Protein AF-A0A556AES4-F1 (afdb_monomer)

Nearest PDB structures (foldseek):
  3k44-assembly4_D  TM=4.782E-01  e=2.777E-02  Drosophila melanogaster
  7byj-assembly1_A  TM=5.797E-01  e=7.235E-01  Homo sapiens
  2w9j-assembly1_A  TM=6.251E-01  e=1.039E+00  Schizosaccharomyces pombe
  1fb8-assembly1_A  TM=5.257E-01  e=1.493E+00  Homo sapiens
  1kq6-assembly1_A  TM=5.800E-01  e=3.273E+00  Homo sapiens

pLDDT: mean 73.84, std 21.0, range [32.06, 95.12]

Foldseek 3Di:
DFEFQKWWWAADPVVRWIWIWTQTPVRDTEIETEHPVQLLVVLLVLQVVLVVVVVVVVVVVVVVDDDDDDDDDDDDDDDDDDDDDPPPDDPPPPPDFRDPPPPPHYFYFPDWDWDADPVQWTWTWTDGDPPDIYIYIDHPVRSLLVSLSSVVNCVVSVHDPPPSHDPDPDNPPPPDDDPNIDMHD

Sequence (185 aa):
MRTINTLTVMYDENEDRLHLALRCSDGHEQGLWLTQRLANLLLKVLTGRVAEKAAESERAHRRQGAPAQSRAAAGPAAASEPAQSMGAGGATHEAVPVEVLRSSPHGLVHTVNVVRHDNGLIHLVFRWDAEGAAALPLDSAALARVLDIFRLRYRSAGWSTEGVWVEGKGIPSLDAGMPPNATLH

Organism: NCBI:txid1247510

Solvent-accessible surface area (backbone atoms only — not comparable to full-atom values): 11413 Å² total; per-residue (Å²): 121,46,48,42,52,31,50,23,68,46,69,38,84,90,77,67,29,34,38,36,21,34,33,28,76,88,70,51,72,42,32,31,40,38,47,60,71,58,48,48,56,50,41,37,54,53,39,50,51,53,52,52,52,51,54,51,52,52,51,51,50,62,74,72,58,81,82,80,82,86,88,79,90,78,84,92,79,81,90,78,87,80,82,88,81,88,78,87,80,75,82,72,81,75,74,76,57,68,75,62,56,91,84,51,69,71,34,55,52,79,46,73,47,81,46,78,46,96,88,65,38,36,33,44,34,43,28,41,54,100,83,46,38,39,31,36,76,25,47,73,68,52,45,51,51,52,54,50,53,52,52,54,41,33,58,75,68,71,46,84,57,79,89,36,52,74,91,63,95,77,75,82,76,82,86,65,96,71,68,99,61,59,60,48,118

Secondary structure (D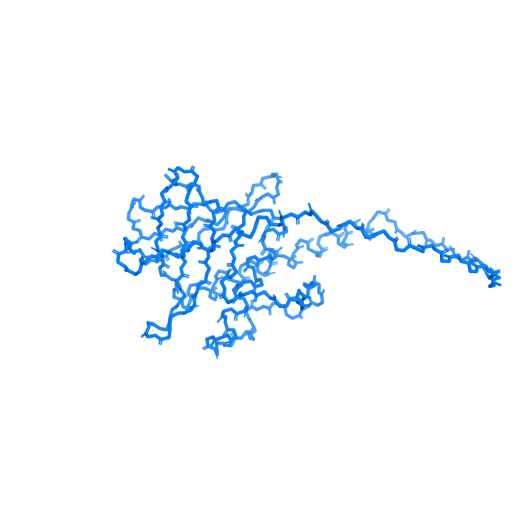SSP, 8-state):
-EEEEEEEEEEETTTTEEEEEEEETTS-EEEEEE-HHHHHHHHHHHHHHHHHHHHHHHHHHHHH------------------------------PPP----TTS-EEE--EEEEEEPTTS-EEEEEE-SSS-EEEEEE-HHHHHHHHHHHHHHHHHTT---TTTS---S------S---SS-EE-

Structure (mmCIF, N/CA/C/O backbone):
data_AF-A0A556AES4-F1
#
_entry.id   AF-A0A556AES4-F1
#
loop_
_atom_site.group_PDB
_atom_site.id
_atom_site.type_symbol
_atom_site.label_atom_id
_atom_site.label_alt_id
_atom_site.label_comp_id
_atom_site.label_asym_id
_atom_site.label_entity_id
_atom_site.label_seq_id
_atom_site.pdbx_PDB_ins_code
_atom_site.Cartn_x
_atom_site.Cartn_y
_atom_site.Cartn_z
_atom_site.occupancy
_atom_site.B_iso_or_equiv
_atom_site.auth_seq_id
_atom_site.auth_comp_id
_atom_site.auth_asym_id
_atom_site.auth_atom_id
_atom_site.pdbx_PDB_model_num
ATOM 1 N N . MET A 1 1 ? 12.462 -10.714 -8.178 1.00 82.94 1 MET A N 1
ATOM 2 C CA . MET A 1 1 ? 11.613 -9.851 -7.326 1.00 82.94 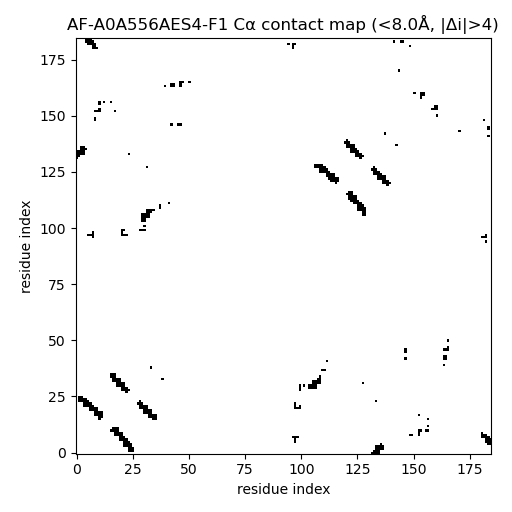1 MET A CA 1
ATOM 3 C C . MET A 1 1 ? 12.374 -8.567 -7.062 1.00 82.94 1 MET A C 1
ATOM 5 O O . MET A 1 1 ? 13.506 -8.657 -6.603 1.00 82.94 1 MET A O 1
ATOM 9 N N . ARG A 1 2 ? 11.802 -7.412 -7.411 1.00 90.75 2 ARG A N 1
ATOM 10 C CA . ARG A 1 2 ? 12.467 -6.103 -7.272 1.00 90.75 2 ARG A CA 1
ATOM 11 C C . ARG A 1 2 ? 12.110 -5.439 -5.942 1.00 90.75 2 ARG A C 1
ATOM 13 O O . ARG A 1 2 ? 11.026 -5.688 -5.418 1.00 90.75 2 ARG A O 1
ATOM 20 N N . THR A 1 3 ? 12.989 -4.594 -5.417 1.00 93.31 3 THR A N 1
ATOM 21 C CA . THR A 1 3 ? 12.715 -3.782 -4.220 1.00 93.31 3 THR A CA 1
ATOM 22 C C . THR A 1 3 ? 12.248 -2.398 -4.647 1.00 93.31 3 THR A C 1
ATOM 24 O O . THR A 1 3 ? 12.885 -1.776 -5.491 1.00 93.31 3 THR A O 1
ATOM 27 N N . ILE A 1 4 ? 11.141 -1.927 -4.084 1.00 92.75 4 ILE A N 1
ATOM 28 C CA . ILE A 1 4 ? 10.557 -0.610 -4.345 1.00 92.75 4 ILE A CA 1
ATOM 29 C C . ILE A 1 4 ? 11.229 0.397 -3.411 1.00 92.75 4 ILE A C 1
ATOM 31 O O . ILE A 1 4 ? 11.238 0.187 -2.201 1.00 92.75 4 ILE A O 1
ATOM 35 N N . ASN A 1 5 ? 11.765 1.479 -3.975 1.00 90.88 5 ASN A N 1
ATOM 36 C CA . ASN A 1 5 ? 12.324 2.602 -3.219 1.00 90.88 5 ASN A CA 1
ATOM 37 C C . ASN A 1 5 ? 11.380 3.808 -3.204 1.00 90.88 5 ASN A C 1
ATOM 39 O O . ASN A 1 5 ? 11.377 4.585 -2.263 1.00 90.88 5 ASN A O 1
ATOM 43 N N . THR A 1 6 ? 10.568 3.969 -4.249 1.00 89.25 6 THR A N 1
ATOM 44 C CA . THR A 1 6 ? 9.591 5.055 -4.319 1.00 89.25 6 THR A CA 1
ATOM 45 C C . THR A 1 6 ? 8.241 4.523 -4.751 1.00 89.25 6 THR A C 1
ATOM 47 O O . THR A 1 6 ? 8.143 3.770 -5.721 1.00 89.25 6 THR A O 1
ATOM 50 N N . LEU A 1 7 ? 7.209 4.918 -4.008 1.00 91.31 7 LEU A N 1
ATOM 51 C CA . LEU A 1 7 ? 5.810 4.633 -4.298 1.00 91.31 7 LEU A CA 1
ATOM 52 C C . LEU A 1 7 ? 5.052 5.958 -4.367 1.00 91.31 7 LEU A C 1
ATOM 54 O O . LEU A 1 7 ? 5.026 6.714 -3.391 1.00 91.31 7 LEU A O 1
ATOM 58 N N . THR A 1 8 ? 4.378 6.179 -5.487 1.00 91.69 8 THR A N 1
ATOM 59 C CA . THR A 1 8 ? 3.395 7.246 -5.662 1.00 91.69 8 THR A CA 1
ATOM 60 C C . THR A 1 8 ? 2.044 6.599 -5.940 1.00 91.69 8 THR A C 1
ATOM 62 O O . THR A 1 8 ? 1.916 5.753 -6.822 1.00 91.69 8 THR A O 1
ATOM 65 N N . VAL A 1 9 ? 1.028 6.967 -5.159 1.00 92.44 9 VAL A N 1
ATOM 66 C CA . VAL A 1 9 ? -0.345 6.465 -5.324 1.00 92.44 9 VAL A CA 1
ATOM 67 C C . VAL A 1 9 ? -1.191 7.581 -5.905 1.00 92.44 9 VAL A C 1
ATOM 69 O O . VAL A 1 9 ? -1.188 8.696 -5.376 1.00 92.44 9 VAL A O 1
ATOM 72 N N . MET A 1 10 ? -1.944 7.283 -6.953 1.00 91.56 10 MET A N 1
ATOM 73 C CA . MET A 1 10 ? -2.881 8.194 -7.604 1.00 91.56 10 MET A CA 1
ATOM 74 C C . MET A 1 10 ? -4.235 7.503 -7.747 1.00 91.56 10 MET A C 1
ATOM 76 O O . MET A 1 10 ? -4.310 6.278 -7.765 1.00 91.56 10 MET A O 1
ATOM 80 N N . TYR A 1 11 ? -5.307 8.280 -7.817 1.00 91.81 11 TYR A N 1
ATOM 81 C CA . TYR A 1 11 ? -6.624 7.774 -8.190 1.00 91.81 11 TYR A CA 1
ATOM 82 C C . TYR A 1 11 ? -6.891 8.157 -9.643 1.00 91.81 11 TYR A C 1
ATOM 84 O O . TYR A 1 11 ? -6.637 9.301 -10.021 1.00 91.81 11 TYR A O 1
ATOM 92 N N . ASP A 1 12 ? -7.371 7.207 -10.441 1.00 88.94 12 ASP A N 1
ATOM 93 C CA . ASP A 1 12 ? -7.815 7.448 -11.808 1.00 88.94 12 ASP A CA 1
ATOM 94 C C . ASP A 1 12 ? -9.337 7.341 -11.880 1.00 88.94 12 ASP A C 1
ATOM 96 O O . ASP A 1 12 ? -9.908 6.274 -11.654 1.00 88.94 12 ASP A O 1
ATOM 100 N N . GLU A 1 13 ? -9.979 8.459 -12.207 1.00 86.12 13 GLU A N 1
ATOM 101 C CA . GLU A 1 13 ? -11.435 8.577 -12.297 1.00 86.12 13 GLU A CA 1
ATOM 102 C C . GLU A 1 13 ? -12.046 7.843 -13.498 1.00 86.12 13 GLU A C 1
ATOM 104 O O . GLU A 1 13 ? -13.216 7.477 -13.450 1.00 86.12 13 GLU A O 1
ATOM 109 N N . ASN A 1 14 ? -11.274 7.602 -14.564 1.00 85.50 14 ASN A N 1
ATOM 110 C CA . ASN A 1 14 ? -11.783 6.939 -15.768 1.00 85.50 14 ASN A CA 1
ATOM 111 C C . ASN A 1 14 ? -11.830 5.422 -15.572 1.00 85.50 14 ASN A C 1
ATOM 113 O O . ASN A 1 14 ? -12.745 4.754 -16.046 1.00 85.50 14 ASN A O 1
ATOM 117 N N . GLU A 1 15 ? -10.830 4.888 -14.873 1.00 83.81 15 GLU A N 1
ATOM 118 C CA . GLU A 1 15 ? -10.716 3.460 -14.563 1.00 83.81 15 GLU A CA 1
ATOM 119 C C . GLU A 1 15 ? -11.405 3.077 -13.238 1.00 83.81 15 GLU A C 1
ATOM 121 O O . GLU A 1 15 ? -11.574 1.884 -12.974 1.00 83.81 15 GLU A O 1
ATOM 126 N N . ASP A 1 16 ? -11.766 4.067 -12.405 1.00 88.00 16 ASP A N 1
ATOM 127 C CA . ASP A 1 16 ? -12.234 3.923 -11.013 1.00 88.00 16 ASP A CA 1
ATOM 128 C C . ASP A 1 16 ? -11.293 3.024 -10.185 1.00 88.00 16 ASP A C 1
ATOM 130 O O . ASP A 1 16 ? -11.675 2.043 -9.534 1.00 88.00 16 ASP A O 1
ATOM 134 N N . ARG A 1 17 ? -9.986 3.306 -10.283 1.00 92.50 17 ARG A N 1
ATOM 135 C CA . ARG A 1 17 ? -8.910 2.486 -9.697 1.00 92.50 17 ARG A CA 1
ATOM 136 C C . ARG A 1 17 ? -7.782 3.341 -9.153 1.00 92.50 17 ARG A C 1
ATOM 138 O O . ARG A 1 17 ? -7.576 4.481 -9.556 1.00 92.50 17 ARG A O 1
ATOM 145 N N . LEU A 1 18 ? -7.002 2.749 -8.2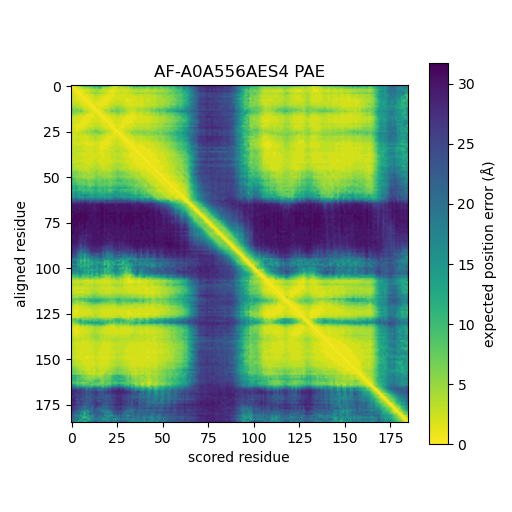52 1.00 93.12 18 LEU A N 1
ATOM 146 C CA . LEU A 1 18 ? -5.753 3.351 -7.807 1.00 93.12 18 LEU A CA 1
ATOM 147 C C . LEU A 1 18 ? -4.619 2.947 -8.747 1.00 93.12 18 LEU A C 1
ATOM 149 O O . LEU A 1 18 ? -4.436 1.765 -9.038 1.00 93.12 18 LEU A O 1
ATOM 153 N N . HIS A 1 19 ? -3.837 3.926 -9.179 1.00 93.56 19 HIS A N 1
ATOM 154 C CA . HIS A 1 19 ? -2.573 3.726 -9.872 1.00 93.56 19 HIS A CA 1
ATOM 155 C C . HIS A 1 19 ? -1.420 3.818 -8.875 1.00 93.56 19 HIS A C 1
ATOM 157 O O . HIS A 1 19 ? -1.367 4.736 -8.056 1.00 93.56 19 HIS A O 1
ATOM 163 N N . LEU A 1 20 ? -0.508 2.857 -8.934 1.00 93.12 20 LEU A N 1
ATOM 164 C CA . LEU A 1 20 ? 0.723 2.817 -8.161 1.00 93.12 20 LEU A CA 1
ATOM 165 C C . LEU A 1 20 ? 1.888 3.005 -9.131 1.00 93.12 20 LEU A C 1
ATOM 167 O O . LEU A 1 20 ? 2.226 2.093 -9.885 1.00 93.12 20 LEU A O 1
ATOM 171 N N . ALA A 1 21 ? 2.509 4.174 -9.103 1.00 92.62 21 ALA A N 1
ATOM 172 C CA . ALA A 1 21 ? 3.762 4.428 -9.789 1.00 92.62 21 ALA A CA 1
ATOM 173 C C . ALA A 1 21 ? 4.917 4.006 -8.873 1.00 92.62 21 ALA A C 1
ATOM 175 O O . ALA A 1 21 ? 5.088 4.536 -7.771 1.00 92.62 21 ALA A O 1
ATOM 176 N N . LEU A 1 22 ? 5.677 3.005 -9.312 1.00 91.62 22 LEU A N 1
ATOM 177 C CA . LEU A 1 22 ? 6.793 2.435 -8.570 1.00 91.62 22 LEU A CA 1
ATOM 178 C C . LEU A 1 22 ? 8.112 2.834 -9.217 1.00 91.62 22 LEU A C 1
ATOM 180 O O . LEU A 1 22 ? 8.262 2.678 -10.428 1.00 91.62 22 LEU A O 1
ATOM 184 N N . ARG A 1 23 ? 9.097 3.213 -8.401 1.00 91.62 23 ARG A N 1
ATOM 185 C CA . ARG A 1 23 ? 10.515 3.190 -8.781 1.00 91.62 23 ARG A CA 1
ATOM 186 C C . ARG A 1 23 ? 11.247 2.178 -7.914 1.00 91.62 23 ARG A C 1
ATOM 188 O O . ARG A 1 23 ? 11.226 2.260 -6.682 1.00 91.62 23 ARG A O 1
ATOM 195 N N . CYS A 1 24 ? 11.867 1.205 -8.561 1.00 90.19 24 CYS A N 1
ATOM 196 C CA . CYS A 1 24 ? 12.632 0.154 -7.913 1.00 90.19 24 CYS A CA 1
ATOM 197 C C . CYS A 1 24 ? 14.091 0.581 -7.687 1.00 90.19 24 CYS A C 1
ATOM 199 O O . CYS A 1 24 ? 14.591 1.504 -8.329 1.00 90.19 24 CYS A O 1
ATOM 201 N N . SER A 1 25 ? 14.787 -0.093 -6.769 1.00 90.19 25 SER A N 1
ATOM 202 C CA . SER A 1 25 ? 16.191 0.192 -6.423 1.00 90.19 25 SER A CA 1
ATOM 203 C C . SER A 1 25 ? 17.167 -0.012 -7.589 1.00 90.19 25 SER A C 1
ATOM 205 O O . SER A 1 25 ? 18.257 0.545 -7.582 1.00 90.19 25 SER A O 1
ATOM 207 N N . ASP A 1 26 ? 16.777 -0.803 -8.587 1.00 87.81 26 ASP A N 1
ATOM 208 C CA . ASP A 1 26 ? 17.506 -1.033 -9.839 1.00 87.81 26 ASP A CA 1
ATOM 209 C C . ASP A 1 26 ? 17.220 0.047 -10.905 1.00 87.81 26 ASP A C 1
ATOM 211 O O . ASP A 1 26 ? 17.671 -0.070 -12.042 1.00 87.81 26 ASP A O 1
ATOM 215 N N . GLY A 1 27 ? 16.471 1.099 -10.553 1.00 84.75 27 GLY A N 1
ATOM 216 C CA . GLY A 1 27 ? 16.086 2.190 -11.449 1.00 84.75 27 GLY A CA 1
ATOM 217 C C . GLY A 1 27 ? 14.882 1.872 -12.337 1.00 84.75 27 GLY A C 1
ATOM 218 O O . GLY A 1 27 ? 14.424 2.754 -13.061 1.00 84.75 27 GLY A O 1
ATOM 219 N N . HIS A 1 28 ? 14.334 0.652 -12.278 1.00 86.38 28 HIS A N 1
ATOM 220 C CA . HIS A 1 28 ? 13.157 0.299 -13.063 1.00 86.38 28 HIS A CA 1
ATOM 221 C C . HIS A 1 28 ? 11.902 0.996 -12.541 1.00 86.38 28 HIS A C 1
ATOM 223 O O . HIS A 1 28 ? 11.574 0.930 -11.354 1.00 86.38 28 HIS A O 1
ATOM 229 N N . GLU A 1 29 ? 11.154 1.588 -13.464 1.00 90.50 29 GLU A N 1
ATOM 230 C CA . GLU A 1 29 ? 9.849 2.175 -13.197 1.00 90.50 29 GLU A CA 1
ATOM 231 C C . GLU A 1 29 ? 8.728 1.244 -13.662 1.00 90.50 29 GLU A C 1
ATOM 233 O O . GLU A 1 29 ? 8.819 0.623 -14.722 1.00 90.50 29 GLU A O 1
ATOM 238 N N . GLN A 1 30 ? 7.676 1.118 -12.853 1.00 89.25 30 GLN A N 1
ATOM 239 C CA . GLN A 1 30 ? 6.551 0.221 -13.116 1.00 89.25 30 GLN A CA 1
ATOM 240 C C . GLN A 1 30 ? 5.251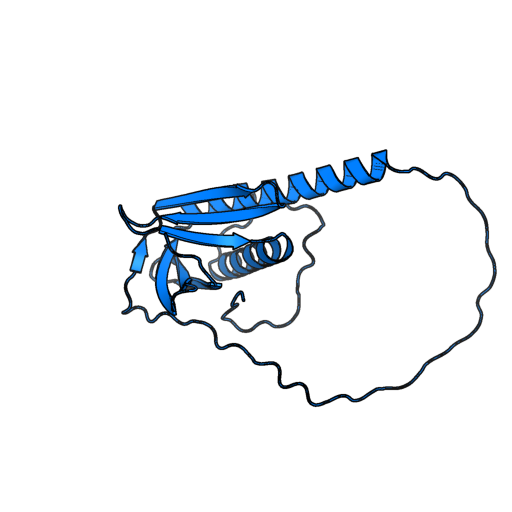 0.874 -12.648 1.00 89.25 30 GLN A C 1
ATOM 242 O O . GLN A 1 30 ? 5.126 1.235 -11.480 1.00 89.25 30 GLN A O 1
ATOM 247 N N . GLY A 1 31 ? 4.270 0.986 -13.543 1.00 91.88 31 GLY A N 1
ATOM 248 C CA . GLY A 1 31 ? 2.907 1.364 -13.174 1.00 91.88 31 GLY A CA 1
ATOM 249 C C . GLY A 1 31 ? 2.110 0.123 -12.785 1.00 91.88 31 GLY A C 1
ATOM 250 O O . GLY A 1 31 ? 2.188 -0.895 -13.474 1.00 91.88 31 GLY A O 1
ATOM 251 N N . LEU A 1 32 ? 1.339 0.171 -11.703 1.00 92.69 32 LEU A N 1
ATOM 252 C CA . LEU A 1 32 ? 0.436 -0.911 -11.317 1.00 92.69 32 LEU A CA 1
ATOM 253 C C . LEU A 1 32 ? -0.970 -0.391 -11.043 1.00 92.69 32 LEU A C 1
ATOM 255 O O . LEU A 1 32 ? -1.148 0.640 -10.407 1.00 92.69 32 LEU A O 1
ATOM 259 N N . TRP A 1 33 ? -1.975 -1.150 -11.456 1.00 93.62 33 TRP A N 1
ATOM 260 C CA . TRP A 1 33 ? -3.366 -0.894 -11.113 1.00 93.62 33 TRP A CA 1
ATOM 261 C C . TRP A 1 33 ? -3.771 -1.696 -9.888 1.00 93.62 33 TRP A C 1
ATOM 263 O O . TRP A 1 33 ? -3.567 -2.909 -9.820 1.00 93.62 33 TRP A O 1
ATOM 273 N N . LEU A 1 34 ? -4.404 -1.023 -8.938 1.00 94.31 34 LEU A N 1
ATOM 274 C CA . LEU A 1 34 ? -4.966 -1.614 -7.739 1.00 94.31 34 LEU A CA 1
ATOM 275 C C . LEU A 1 34 ? -6.470 -1.335 -7.701 1.00 94.31 34 LEU A C 1
ATOM 277 O O . LEU A 1 34 ? -6.918 -0.189 -7.693 1.00 94.31 34 LEU A O 1
ATOM 281 N N . THR A 1 35 ? -7.260 -2.407 -7.676 1.00 93.75 35 THR A N 1
ATOM 282 C CA . THR A 1 35 ? -8.719 -2.300 -7.565 1.00 93.75 35 THR A CA 1
ATOM 283 C C . THR A 1 35 ? -9.127 -1.844 -6.168 1.00 93.75 35 THR A C 1
ATOM 285 O O . THR A 1 35 ? -8.470 -2.191 -5.182 1.00 93.75 35 THR A O 1
ATOM 288 N N . GLN A 1 36 ? -10.264 -1.151 -6.062 1.00 92.56 36 GLN A N 1
ATOM 289 C CA . GLN A 1 36 ? -10.847 -0.765 -4.773 1.00 92.56 36 GLN A CA 1
ATOM 290 C C . GLN A 1 36 ? -11.016 -1.972 -3.837 1.00 92.56 36 GLN A C 1
ATOM 292 O O . GLN A 1 36 ? -10.690 -1.908 -2.653 1.00 92.56 36 GLN A O 1
ATOM 297 N N . ARG A 1 37 ? -11.477 -3.116 -4.364 1.00 92.31 37 ARG A N 1
ATOM 298 C CA . ARG A 1 37 ? -11.650 -4.345 -3.578 1.00 92.31 37 ARG A CA 1
ATOM 299 C C . ARG A 1 37 ? -10.334 -4.819 -2.960 1.00 92.31 37 ARG A C 1
ATOM 301 O O . ARG A 1 37 ? -10.314 -5.152 -1.776 1.00 92.31 37 ARG A O 1
ATOM 308 N N . LEU A 1 38 ? -9.253 -4.873 -3.740 1.00 92.94 38 LEU A N 1
ATOM 309 C CA . LEU A 1 38 ? -7.959 -5.327 -3.230 1.00 92.94 38 LEU A CA 1
ATOM 310 C C . LEU A 1 38 ? -7.342 -4.298 -2.275 1.00 92.94 38 LEU A C 1
ATOM 312 O O . LEU A 1 38 ? -6.797 -4.686 -1.243 1.00 92.94 38 LEU A O 1
ATOM 316 N N . ALA A 1 39 ? -7.503 -3.004 -2.561 1.00 93.06 39 ALA A N 1
ATOM 317 C CA . ALA A 1 39 ? -7.100 -1.930 -1.660 1.00 93.06 39 ALA A CA 1
ATOM 318 C C . ALA A 1 39 ? -7.833 -2.014 -0.306 1.00 93.06 39 ALA A C 1
ATOM 320 O O . ALA A 1 39 ? -7.186 -1.976 0.736 1.00 93.06 39 ALA A O 1
ATOM 321 N N . ASN A 1 40 ? -9.148 -2.260 -0.296 1.00 92.19 40 ASN A N 1
ATOM 322 C CA . ASN A 1 40 ? -9.929 -2.441 0.935 1.00 92.19 40 ASN A CA 1
ATOM 323 C C . ASN A 1 40 ? -9.422 -3.617 1.777 1.00 92.19 40 ASN A C 1
ATOM 325 O O . ASN A 1 40 ? -9.327 -3.512 2.999 1.00 92.19 40 ASN A O 1
ATOM 329 N N . LEU A 1 41 ? -9.104 -4.745 1.135 1.00 92.12 41 LEU A N 1
ATOM 330 C CA . LEU A 1 41 ? -8.556 -5.915 1.824 1.00 92.12 41 LEU A CA 1
ATOM 331 C C . LEU A 1 41 ? -7.168 -5.625 2.399 1.00 92.12 41 LEU A C 1
ATOM 333 O O . LEU A 1 41 ? -6.915 -5.939 3.562 1.00 92.12 41 LEU A O 1
ATOM 337 N N . LEU A 1 42 ? -6.294 -4.994 1.611 1.00 92.50 42 LEU A N 1
ATOM 338 C CA . LEU A 1 42 ? -4.960 -4.600 2.052 1.00 92.50 42 LEU A CA 1
ATOM 339 C C . LEU A 1 42 ? -5.039 -3.663 3.259 1.00 92.50 42 LEU A C 1
ATOM 341 O O . LEU A 1 42 ? -4.419 -3.925 4.286 1.00 92.50 42 LEU A O 1
ATOM 345 N N . LEU A 1 43 ? -5.837 -2.602 3.163 1.00 92.12 43 LEU A N 1
ATOM 346 C CA . LEU A 1 43 ? -5.939 -1.585 4.203 1.00 92.12 43 LEU A CA 1
ATOM 347 C C . LEU A 1 43 ? -6.496 -2.146 5.507 1.00 92.12 43 LEU A C 1
ATOM 349 O O . LEU A 1 43 ? -5.946 -1.827 6.552 1.00 92.12 43 LEU A O 1
ATOM 353 N N . LYS A 1 44 ? -7.483 -3.050 5.460 1.00 89.75 44 LYS A N 1
ATOM 354 C CA . LYS A 1 44 ? -7.971 -3.760 6.657 1.00 89.75 44 LYS A CA 1
ATOM 355 C C . LYS A 1 44 ? -6.867 -4.547 7.363 1.00 89.75 44 LYS A C 1
ATOM 357 O O . LYS A 1 44 ? -6.782 -4.532 8.589 1.00 89.75 44 LYS A O 1
ATOM 362 N N . VAL A 1 45 ? -6.010 -5.228 6.599 1.00 89.81 45 VAL A N 1
ATOM 363 C CA . VAL A 1 45 ? -4.872 -5.966 7.168 1.00 89.81 45 VAL A CA 1
ATOM 364 C C . VAL A 1 45 ? -3.864 -4.996 7.784 1.00 89.81 45 VAL A C 1
ATOM 366 O O . VAL A 1 45 ? -3.404 -5.222 8.901 1.00 89.81 45 VAL A O 1
ATOM 369 N N . LEU A 1 46 ? -3.525 -3.908 7.090 1.00 90.06 46 LEU A N 1
ATOM 370 C CA . LEU A 1 46 ? -2.522 -2.950 7.559 1.00 90.06 46 LEU A CA 1
ATOM 371 C C . LEU A 1 46 ? -2.990 -2.142 8.777 1.00 90.06 46 LEU A C 1
ATOM 373 O O . LEU A 1 46 ? -2.218 -1.971 9.719 1.00 90.06 46 LEU A O 1
ATOM 377 N N . THR A 1 47 ? -4.242 -1.686 8.801 1.00 88.06 47 THR A N 1
ATOM 378 C CA . THR A 1 47 ? -4.802 -0.926 9.930 1.00 88.06 47 THR A CA 1
ATOM 379 C C . THR A 1 47 ? -4.945 -1.804 11.170 1.00 88.06 47 THR A C 1
ATOM 381 O O . THR A 1 47 ? -4.560 -1.378 12.259 1.00 88.06 47 THR A O 1
ATOM 384 N N . GLY A 1 48 ? -5.385 -3.058 11.006 1.00 84.81 48 GLY A N 1
ATOM 385 C CA . GLY A 1 48 ? -5.403 -4.046 12.088 1.00 84.81 48 GLY A CA 1
ATOM 386 C C . GLY A 1 48 ? -4.016 -4.265 12.700 1.00 84.81 48 GLY A C 1
ATOM 387 O O . GLY A 1 48 ? -3.863 -4.237 13.918 1.00 84.81 48 GLY A O 1
ATOM 388 N N . ARG A 1 49 ? -2.975 -4.370 11.864 1.00 81.19 49 ARG A N 1
ATOM 389 C CA . ARG A 1 49 ? -1.582 -4.550 12.319 1.00 81.19 49 ARG A CA 1
ATOM 390 C C . ARG A 1 49 ? -1.065 -3.362 13.131 1.00 81.19 49 ARG A C 1
ATOM 392 O O . ARG A 1 49 ? -0.373 -3.557 14.130 1.00 81.19 49 ARG A O 1
ATOM 399 N N . VAL A 1 50 ? -1.378 -2.135 12.710 1.00 82.50 50 VAL A N 1
ATOM 400 C CA . VAL A 1 50 ? -0.995 -0.926 13.460 1.00 82.50 50 VAL A CA 1
ATOM 401 C C . VAL A 1 50 ? -1.699 -0.895 14.819 1.00 82.50 50 VAL A C 1
ATOM 403 O O . VAL A 1 50 ? -1.050 -0.630 15.831 1.00 82.50 50 VAL A O 1
ATOM 406 N N . ALA A 1 51 ? -2.990 -1.238 14.861 1.00 81.56 51 ALA A N 1
ATOM 407 C CA . ALA A 1 51 ? -3.759 -1.297 16.103 1.00 81.56 51 ALA A CA 1
ATOM 408 C C . ALA A 1 51 ? -3.229 -2.369 17.075 1.00 81.56 51 ALA A C 1
ATOM 410 O O . ALA A 1 51 ? -3.073 -2.100 18.267 1.00 81.56 51 ALA A O 1
ATOM 411 N N . GLU A 1 52 ? -2.886 -3.561 16.577 1.00 80.88 52 GLU A N 1
ATOM 412 C CA . GLU A 1 52 ? -2.277 -4.633 17.378 1.00 80.88 52 GLU A CA 1
ATOM 413 C C . GLU A 1 52 ? -0.948 -4.196 18.001 1.00 80.88 52 GLU A C 1
ATOM 415 O O . GLU A 1 52 ? -0.730 -4.390 19.199 1.00 80.88 52 GLU A O 1
ATOM 420 N N . LYS A 1 53 ? -0.079 -3.554 17.209 1.00 78.94 53 LYS A N 1
ATOM 421 C CA . LYS A 1 53 ? 1.216 -3.060 17.688 1.00 78.94 53 LYS A CA 1
ATOM 422 C C . LYS A 1 53 ? 1.057 -1.972 18.754 1.00 78.94 53 LYS A C 1
ATOM 424 O O . LYS A 1 53 ? 1.805 -1.965 19.735 1.00 78.94 53 LYS A O 1
ATOM 429 N N . ALA A 1 54 ? 0.090 -1.070 18.588 1.00 77.50 54 ALA A N 1
ATOM 430 C CA . ALA A 1 54 ? -0.213 -0.050 19.589 1.00 77.50 54 ALA A CA 1
ATOM 431 C C . ALA A 1 54 ? -0.681 -0.695 20.906 1.00 77.50 54 ALA A C 1
ATOM 433 O O . ALA A 1 54 ? -0.108 -0.420 21.961 1.00 77.50 54 ALA A O 1
ATOM 434 N N . ALA A 1 55 ? -1.621 -1.641 20.835 1.00 78.50 55 ALA A N 1
ATOM 435 C CA . ALA A 1 55 ? -2.134 -2.349 22.007 1.00 78.50 55 ALA A CA 1
ATOM 436 C C . ALA A 1 55 ? -1.057 -3.186 22.726 1.00 78.50 55 ALA A C 1
ATOM 438 O O . ALA A 1 55 ? -1.038 -3.259 23.957 1.00 78.50 55 ALA A O 1
ATOM 439 N N . GLU A 1 56 ? -0.149 -3.829 21.986 1.00 80.69 56 GLU A N 1
ATOM 440 C CA . GLU A 1 56 ? 1.000 -4.542 22.557 1.00 80.69 56 GLU A CA 1
ATOM 441 C C . GLU A 1 56 ? 1.944 -3.585 23.297 1.00 80.69 56 GLU A C 1
ATOM 443 O O . GLU A 1 56 ? 2.347 -3.865 24.429 1.00 80.69 56 GLU A O 1
ATOM 448 N N . SER A 1 57 ? 2.220 -2.423 22.702 1.00 76.81 57 SER A N 1
ATOM 449 C CA . SER A 1 57 ? 3.077 -1.390 23.296 1.00 76.81 57 SER A CA 1
ATOM 450 C C . SER A 1 57 ? 2.471 -0.826 24.587 1.00 76.81 57 SER A C 1
ATOM 452 O O . SER A 1 57 ? 3.163 -0.709 25.599 1.00 76.81 57 SER A O 1
ATOM 454 N N . GLU A 1 58 ? 1.163 -0.558 24.603 1.00 78.62 58 GLU A N 1
ATOM 455 C CA . GLU A 1 58 ? 0.444 -0.116 25.805 1.00 78.62 58 GLU A CA 1
ATOM 456 C C . GLU A 1 58 ? 0.455 -1.178 26.914 1.00 78.62 58 GLU A C 1
ATOM 458 O O . GLU A 1 58 ? 0.646 -0.860 28.092 1.00 78.62 58 GLU A O 1
ATOM 463 N N . ARG A 1 59 ? 0.275 -2.458 26.559 1.00 80.25 59 ARG A N 1
ATOM 464 C CA . ARG A 1 59 ? 0.351 -3.574 27.517 1.00 80.25 59 ARG A CA 1
ATOM 465 C C . ARG A 1 59 ? 1.755 -3.721 28.092 1.00 80.25 59 ARG A C 1
ATOM 467 O O . ARG A 1 59 ? 1.881 -3.960 29.292 1.00 80.25 59 ARG A O 1
ATOM 474 N N . ALA A 1 60 ? 2.790 -3.583 27.266 1.00 76.00 60 ALA A N 1
ATOM 475 C CA . ALA A 1 60 ? 4.178 -3.609 27.713 1.00 76.00 60 ALA A CA 1
ATOM 476 C C . ALA A 1 60 ? 4.469 -2.444 28.672 1.00 76.00 60 ALA A C 1
ATOM 478 O O . ALA A 1 60 ? 4.997 -2.677 29.758 1.00 76.00 60 ALA A O 1
ATOM 479 N N . HIS A 1 61 ? 4.026 -1.228 28.337 1.00 71.81 61 HIS A N 1
ATOM 480 C CA . HIS A 1 61 ? 4.179 -0.052 29.194 1.00 71.81 61 HIS A CA 1
ATOM 481 C C . HIS A 1 61 ? 3.456 -0.219 30.541 1.00 71.81 61 HIS A C 1
ATOM 483 O O . HIS A 1 61 ? 4.042 0.007 31.598 1.00 71.81 61 HIS A O 1
ATOM 489 N N . ARG A 1 62 ? 2.218 -0.733 30.532 1.00 72.94 62 ARG A N 1
ATOM 490 C CA . ARG A 1 62 ? 1.449 -1.012 31.758 1.00 72.94 62 ARG A CA 1
ATOM 491 C C . ARG A 1 62 ? 2.094 -2.091 32.637 1.00 72.94 62 ARG A C 1
ATOM 493 O O . ARG A 1 62 ? 1.979 -2.028 33.856 1.00 72.94 62 ARG A O 1
ATOM 500 N N . ARG A 1 63 ? 2.760 -3.084 32.038 1.00 72.25 63 ARG A N 1
ATOM 501 C CA . ARG A 1 63 ? 3.491 -4.139 32.766 1.00 72.25 63 ARG A CA 1
ATOM 502 C C . ARG A 1 63 ? 4.818 -3.651 33.357 1.00 72.25 63 ARG A C 1
ATOM 504 O O . ARG A 1 63 ? 5.294 -4.265 34.304 1.00 72.25 63 ARG A O 1
ATOM 511 N N . GLN A 1 64 ? 5.404 -2.584 32.810 1.00 67.69 64 GLN A N 1
ATOM 512 C CA . GLN A 1 64 ? 6.727 -2.081 33.200 1.00 67.69 64 GLN A CA 1
ATOM 513 C C . GLN A 1 64 ? 6.702 -0.955 34.247 1.00 67.69 64 GLN A C 1
ATOM 515 O O . GLN A 1 64 ? 7.762 -0.604 34.757 1.00 67.69 64 GLN A O 1
ATOM 520 N N . GLY A 1 65 ? 5.540 -0.426 34.647 1.00 45.81 65 GLY A N 1
ATOM 521 C CA . GLY A 1 65 ? 5.496 0.461 35.810 1.00 45.81 65 GLY A CA 1
ATOM 522 C C . GLY A 1 65 ? 4.186 1.208 36.019 1.00 45.81 65 GLY A C 1
ATOM 523 O O . GLY A 1 65 ? 3.837 2.101 35.256 1.00 45.81 65 GLY A O 1
ATOM 524 N N . ALA A 1 66 ? 3.522 0.914 37.136 1.00 46.84 66 ALA A N 1
ATOM 525 C CA . ALA A 1 66 ? 2.799 1.927 37.889 1.00 46.84 66 ALA A CA 1
ATOM 526 C C . ALA A 1 66 ? 3.738 2.446 38.991 1.00 46.84 66 ALA A C 1
ATOM 528 O O . ALA A 1 66 ? 3.991 1.705 39.943 1.00 46.84 66 ALA A O 1
ATOM 529 N N . PRO A 1 67 ? 4.251 3.685 38.926 1.00 47.97 67 PRO A N 1
ATOM 530 C CA . PRO A 1 67 ? 4.633 4.389 40.131 1.00 47.97 67 PRO A CA 1
ATOM 531 C C . PRO A 1 67 ? 3.383 5.072 40.699 1.00 47.97 67 PRO A C 1
ATOM 533 O O . PRO A 1 67 ? 2.757 5.921 40.065 1.00 47.97 67 PRO A O 1
ATOM 536 N N . ALA A 1 68 ? 3.004 4.666 41.907 1.00 47.41 68 ALA A N 1
ATOM 537 C CA . ALA A 1 68 ? 2.182 5.482 42.787 1.00 47.41 68 ALA A CA 1
ATOM 538 C C . ALA A 1 68 ? 3.019 6.652 43.350 1.00 47.41 68 ALA A C 1
ATOM 540 O O . ALA A 1 68 ? 4.232 6.515 43.487 1.00 47.41 68 ALA A O 1
ATOM 541 N N . GLN A 1 69 ? 2.318 7.706 43.794 1.00 43.78 69 GLN A N 1
ATOM 542 C CA . GLN A 1 69 ? 2.755 8.909 44.544 1.00 43.78 69 GLN A CA 1
ATOM 543 C C . GLN A 1 69 ? 3.072 10.132 43.658 1.00 43.78 69 GLN A C 1
ATOM 545 O O . GLN A 1 69 ? 3.975 10.094 42.838 1.00 43.78 69 GLN A O 1
ATOM 550 N N . SER A 1 70 ? 2.268 11.205 43.637 1.00 48.03 70 SER A N 1
ATOM 551 C CA . SER A 1 70 ? 1.821 12.129 44.709 1.00 48.03 70 SER 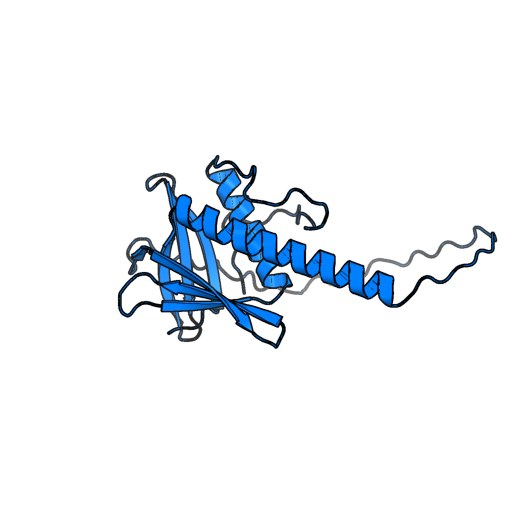A CA 1
ATOM 552 C C . SER A 1 70 ? 2.916 13.077 45.219 1.00 48.03 70 SER A C 1
ATOM 554 O O . SER A 1 70 ? 4.004 12.630 45.554 1.00 48.03 70 SER A O 1
ATOM 556 N N . ARG A 1 71 ? 2.514 14.353 45.404 1.00 41.81 71 ARG A N 1
ATOM 557 C CA . ARG A 1 71 ? 3.247 15.565 45.866 1.00 41.81 71 ARG A CA 1
ATOM 558 C C . ARG A 1 71 ? 4.048 16.293 44.774 1.00 41.81 71 ARG A C 1
ATOM 560 O O . ARG A 1 71 ? 4.713 15.659 43.982 1.00 41.81 71 ARG A O 1
ATOM 567 N N . ALA A 1 72 ? 4.065 17.622 44.689 1.00 36.62 72 ALA A N 1
ATOM 568 C CA . ALA A 1 72 ? 3.405 18.686 45.444 1.00 36.62 72 ALA A CA 1
ATOM 569 C C . ALA A 1 72 ? 3.420 19.974 44.600 1.00 36.62 72 ALA A C 1
ATOM 571 O O . ALA A 1 72 ? 4.227 20.126 43.688 1.00 36.62 72 ALA A O 1
ATOM 572 N N . ALA A 1 73 ? 2.529 20.899 44.948 1.00 43.47 73 ALA A N 1
ATOM 573 C CA . ALA A 1 73 ? 2.532 22.279 44.490 1.00 43.47 73 ALA A CA 1
ATOM 574 C C . ALA A 1 73 ? 3.852 23.004 44.817 1.00 43.47 73 ALA A C 1
ATOM 576 O O . ALA A 1 73 ? 4.330 22.886 45.943 1.00 43.47 73 ALA A O 1
ATOM 577 N N . ALA A 1 74 ? 4.362 23.810 43.877 1.00 35.53 74 ALA A N 1
ATOM 578 C CA . ALA A 1 74 ? 5.149 25.020 44.146 1.00 35.53 74 ALA A CA 1
ATOM 579 C C . ALA A 1 74 ? 5.388 25.844 42.859 1.00 35.53 74 ALA A C 1
ATOM 581 O O . ALA A 1 74 ? 6.119 25.407 41.979 1.00 35.53 74 ALA A O 1
ATOM 582 N N . GLY A 1 75 ? 4.824 27.060 42.817 1.00 32.06 75 GLY A N 1
ATOM 583 C CA . GLY A 1 75 ? 5.467 28.258 42.249 1.00 32.06 75 GLY A CA 1
ATOM 584 C C . GLY A 1 75 ? 5.318 28.557 40.746 1.00 32.06 75 GLY A C 1
ATOM 585 O O . GLY A 1 75 ? 5.858 27.825 39.924 1.00 32.06 75 GLY A O 1
ATOM 586 N N . PRO A 1 76 ? 4.701 29.697 40.367 1.00 50.09 76 PRO A N 1
ATOM 587 C CA . PRO A 1 76 ? 4.884 30.305 39.055 1.00 50.09 76 PRO A CA 1
ATOM 588 C C . PRO A 1 76 ? 6.042 31.313 39.120 1.00 50.09 76 PRO A C 1
ATOM 590 O O . PRO A 1 76 ? 5.968 32.287 39.867 1.00 50.09 76 PRO A O 1
ATOM 593 N N . ALA A 1 77 ? 7.110 31.112 38.349 1.00 34.12 77 ALA A N 1
ATOM 594 C CA . ALA A 1 77 ? 8.102 32.160 38.128 1.00 34.12 77 ALA A CA 1
ATOM 595 C C . ALA A 1 77 ? 8.950 31.908 36.879 1.00 34.12 77 ALA A C 1
ATOM 597 O O . ALA A 1 77 ? 9.388 30.792 36.622 1.00 34.12 77 ALA A O 1
ATOM 598 N N . ALA A 1 78 ? 9.251 33.029 36.227 1.00 37.53 78 ALA A N 1
ATOM 599 C CA . ALA A 1 78 ? 10.346 33.278 35.299 1.00 37.53 78 ALA A CA 1
ATOM 600 C C . ALA A 1 78 ? 10.128 32.907 33.824 1.00 37.53 78 ALA A C 1
ATOM 602 O O . ALA A 1 78 ? 10.353 31.794 33.359 1.00 37.53 78 ALA A O 1
ATOM 603 N N . ALA A 1 79 ? 9.762 33.960 33.093 1.00 47.53 79 ALA A N 1
ATOM 604 C CA . ALA A 1 79 ? 9.971 34.146 31.672 1.00 47.53 79 ALA A CA 1
ATOM 605 C C . ALA A 1 79 ? 11.418 33.847 31.249 1.00 47.53 79 ALA A C 1
ATOM 607 O O . ALA A 1 79 ? 12.368 34.202 31.948 1.00 47.53 79 ALA A O 1
ATOM 608 N N . SER A 1 80 ? 11.571 33.270 30.061 1.00 44.50 80 SER A N 1
ATOM 609 C CA . SER A 1 80 ? 12.771 33.383 29.230 1.00 44.50 80 SER A CA 1
ATOM 610 C C . SER A 1 80 ? 12.382 33.081 27.785 1.00 44.50 80 SER A C 1
ATOM 612 O O . SER A 1 80 ? 12.296 31.927 27.375 1.00 44.50 80 SER A O 1
ATOM 614 N N . GLU A 1 81 ? 12.114 34.143 27.028 1.00 43.78 81 GLU A N 1
ATOM 615 C CA . GLU A 1 81 ? 12.267 34.139 25.575 1.00 43.78 81 GLU A CA 1
ATOM 616 C C . GLU A 1 81 ? 13.765 34.121 25.249 1.00 43.78 81 GLU A C 1
ATOM 618 O O . GLU A 1 81 ? 14.544 34.853 25.867 1.00 43.78 81 GLU A O 1
ATOM 623 N N . PRO A 1 82 ? 14.180 33.321 24.260 1.00 45.69 82 PRO A N 1
ATOM 624 C CA . PRO A 1 82 ? 15.141 33.859 23.308 1.00 45.69 82 PRO A CA 1
ATOM 625 C C . PRO A 1 82 ? 14.741 33.581 21.854 1.00 45.69 82 PRO A C 1
ATOM 627 O O . PRO A 1 82 ? 14.675 32.445 21.394 1.00 45.69 82 PRO A O 1
ATOM 630 N N . ALA A 1 83 ? 14.500 34.688 21.151 1.00 40.94 83 ALA A N 1
ATOM 631 C CA . ALA A 1 83 ? 15.131 35.064 19.887 1.00 40.94 83 ALA A CA 1
ATOM 632 C C . ALA A 1 83 ? 15.411 33.952 18.854 1.00 40.94 83 ALA A C 1
ATOM 634 O O . ALA A 1 83 ? 16.433 33.273 18.878 1.00 40.94 83 ALA A O 1
ATOM 635 N N . GLN A 1 84 ? 14.511 33.892 17.871 1.00 47.81 84 GLN A N 1
ATOM 636 C CA . GLN A 1 84 ? 14.798 33.963 16.432 1.00 47.81 84 GLN A CA 1
ATOM 637 C C . GLN A 1 84 ? 16.234 33.602 16.000 1.00 47.81 84 GLN A C 1
ATOM 639 O O . GLN A 1 84 ? 17.120 34.454 15.961 1.00 47.81 84 GLN A O 1
ATOM 644 N N . SER A 1 85 ? 16.425 32.371 15.528 1.00 45.25 85 SER A N 1
ATOM 645 C CA . SER A 1 85 ? 17.486 32.044 14.577 1.00 45.25 85 SER A CA 1
ATOM 646 C C . SER A 1 85 ? 16.873 31.873 13.185 1.00 45.25 85 SER A C 1
ATOM 648 O O . SER A 1 85 ? 16.268 30.857 12.847 1.00 45.25 85 SER A O 1
ATOM 650 N N . MET A 1 86 ? 17.017 32.911 12.356 1.00 43.53 86 MET A N 1
ATOM 651 C CA . MET A 1 86 ? 16.853 32.789 10.911 1.00 43.53 86 MET A CA 1
ATOM 652 C C . MET A 1 86 ? 18.013 31.961 10.354 1.00 43.53 86 MET A C 1
ATOM 654 O O . MET A 1 86 ? 19.120 32.462 10.184 1.00 43.53 86 MET A O 1
ATOM 658 N N . GLY A 1 87 ? 17.742 30.694 10.058 1.00 36.19 87 GLY A N 1
ATOM 659 C CA . GLY A 1 87 ? 18.566 29.846 9.201 1.00 36.19 87 GLY A CA 1
ATOM 660 C C . GLY A 1 87 ? 17.824 29.561 7.900 1.00 36.19 87 GLY A C 1
ATOM 661 O O . GLY A 1 87 ? 17.325 28.459 7.703 1.00 36.19 87 GLY A O 1
ATOM 662 N N . ALA A 1 88 ? 17.696 30.563 7.028 1.00 46.00 88 ALA A N 1
ATOM 663 C CA . ALA A 1 88 ? 17.194 30.369 5.671 1.00 46.00 88 ALA A CA 1
ATOM 664 C C . ALA A 1 88 ? 18.363 29.944 4.773 1.00 46.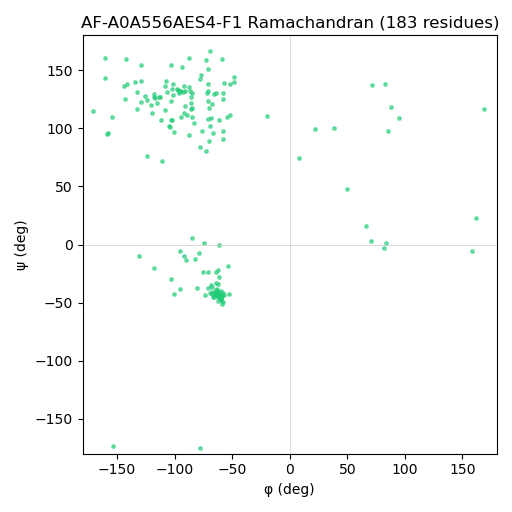00 88 ALA A C 1
ATOM 666 O O . ALA A 1 88 ? 19.262 30.736 4.499 1.00 46.00 88 ALA A O 1
ATOM 667 N N . GLY A 1 89 ? 18.361 28.683 4.346 1.00 40.31 89 GLY A N 1
ATOM 668 C CA . GLY A 1 89 ? 19.373 28.169 3.422 1.00 40.31 89 GLY A CA 1
ATOM 669 C C . GLY A 1 89 ? 19.501 26.650 3.365 1.00 40.31 89 GLY A C 1
ATOM 670 O O . GLY A 1 89 ? 20.561 26.154 3.007 1.00 40.31 89 GLY A O 1
ATOM 671 N N . GLY A 1 90 ? 18.467 25.894 3.735 1.00 32.78 90 GLY A N 1
ATOM 672 C CA . GLY A 1 90 ? 18.385 24.474 3.415 1.00 32.78 90 GLY A CA 1
ATOM 673 C C . GLY A 1 90 ? 17.470 24.318 2.216 1.00 32.78 90 GLY A C 1
ATOM 674 O O . GLY A 1 90 ? 16.257 24.319 2.392 1.00 32.78 90 GLY A O 1
ATOM 675 N N . ALA A 1 91 ? 18.031 24.230 1.010 1.00 37.94 91 ALA A N 1
ATOM 676 C CA . ALA A 1 91 ? 17.288 23.756 -0.147 1.00 37.94 91 ALA A CA 1
ATOM 677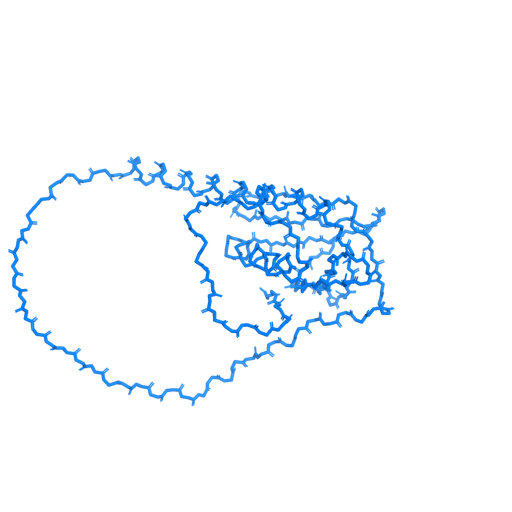 C C . ALA A 1 91 ? 16.788 22.343 0.181 1.00 37.94 91 ALA A C 1
ATOM 679 O O . ALA A 1 91 ? 17.537 21.368 0.109 1.00 37.94 91 ALA A O 1
ATOM 680 N N . THR A 1 92 ? 15.535 22.240 0.618 1.00 36.53 92 THR A N 1
ATOM 681 C CA . THR A 1 92 ? 14.791 20.990 0.597 1.00 36.53 92 THR A CA 1
ATOM 682 C C . THR A 1 92 ? 14.847 20.509 -0.841 1.00 36.53 92 THR A C 1
ATOM 684 O O . THR A 1 92 ? 14.280 21.149 -1.724 1.00 36.53 92 THR A O 1
ATOM 687 N N . HIS A 1 93 ? 15.592 19.428 -1.085 1.00 39.59 93 HIS A N 1
ATOM 688 C CA . HIS A 1 93 ? 15.457 18.645 -2.305 1.00 39.59 93 HIS A CA 1
ATOM 689 C C . HIS A 1 93 ? 13.999 18.183 -2.345 1.00 39.59 93 HIS A C 1
ATOM 691 O O . HIS A 1 93 ? 13.630 17.176 -1.743 1.00 39.59 93 HIS A O 1
ATOM 697 N N . GLU A 1 94 ? 13.159 18.994 -2.979 1.00 41.94 94 GLU A N 1
ATOM 698 C CA . GLU A 1 94 ? 11.798 18.650 -3.335 1.00 41.94 94 GLU A CA 1
ATOM 699 C C . GLU A 1 94 ? 11.927 17.550 -4.375 1.00 41.94 94 GLU A C 1
ATOM 701 O O . GLU A 1 94 ? 12.262 17.773 -5.538 1.00 41.94 94 GLU A O 1
ATOM 706 N N . ALA A 1 95 ? 11.835 16.317 -3.899 1.00 45.72 95 ALA A N 1
ATOM 707 C CA . ALA A 1 95 ? 11.971 15.181 -4.765 1.00 45.72 95 ALA A CA 1
ATOM 708 C C . ALA A 1 95 ? 10.740 15.121 -5.665 1.00 45.72 95 ALA A C 1
ATOM 710 O O . ALA A 1 95 ? 9.604 14.998 -5.205 1.00 45.72 95 ALA A O 1
ATOM 711 N N . VAL A 1 96 ? 11.001 15.254 -6.961 1.00 52.91 96 VAL A N 1
ATOM 712 C CA . VAL A 1 96 ? 9.981 15.245 -8.001 1.00 52.91 96 VAL A CA 1
ATOM 713 C C . VAL A 1 96 ? 9.208 13.924 -7.914 1.00 52.91 96 VAL A C 1
ATOM 715 O O . VAL A 1 96 ? 9.838 12.859 -7.950 1.00 52.91 96 VAL A O 1
ATOM 718 N N . PRO A 1 97 ? 7.869 13.970 -7.793 1.00 56.03 97 PRO A N 1
ATOM 719 C CA . PRO A 1 97 ? 7.044 12.777 -7.815 1.00 56.03 97 PRO A CA 1
ATOM 720 C C . PRO A 1 97 ? 7.334 11.910 -9.031 1.00 56.03 97 PRO A C 1
ATOM 722 O O . PRO A 1 97 ? 7.500 12.414 -10.143 1.00 56.03 97 PRO A O 1
ATOM 725 N N . VAL A 1 98 ? 7.397 10.596 -8.825 1.00 57.28 98 VAL A N 1
ATOM 726 C CA . VAL A 1 98 ? 7.589 9.663 -9.935 1.00 57.28 98 VAL A CA 1
ATOM 727 C C . VAL A 1 98 ? 6.266 9.534 -10.674 1.00 57.28 98 VAL A C 1
ATOM 729 O O . VAL A 1 98 ? 5.381 8.781 -10.275 1.00 57.28 98 VAL A O 1
ATOM 732 N N . GLU A 1 99 ? 6.130 10.284 -11.759 1.00 59.97 99 GLU A N 1
ATOM 733 C CA . GLU A 1 99 ? 5.031 10.130 -12.702 1.00 59.97 99 GLU A CA 1
ATOM 734 C C . GLU A 1 99 ? 5.418 9.080 -13.740 1.00 59.97 99 GLU A C 1
ATOM 736 O O . GLU A 1 99 ? 6.068 9.361 -14.747 1.00 59.97 99 GLU A O 1
ATOM 741 N N . VAL A 1 100 ? 5.019 7.833 -13.493 1.00 63.41 100 VAL A N 1
ATOM 742 C CA . VAL A 1 100 ? 5.079 6.818 -14.543 1.00 63.41 100 VAL A CA 1
ATOM 743 C C . VAL A 1 100 ? 3.993 7.157 -15.560 1.00 63.41 100 VAL A C 1
ATOM 745 O O . VAL A 1 100 ? 2.804 7.014 -15.275 1.00 63.41 100 VAL A O 1
ATOM 748 N N . LEU A 1 101 ? 4.410 7.630 -16.739 1.00 57.03 101 LEU A N 1
ATOM 749 C CA . LEU A 1 101 ? 3.522 7.920 -17.868 1.00 57.03 101 LEU A CA 1
ATOM 750 C C . LEU A 1 101 ? 2.582 6.731 -18.123 1.00 57.03 101 LEU A C 1
ATOM 752 O O . LEU A 1 101 ? 3.020 5.581 -18.119 1.00 57.03 101 LEU A O 1
ATOM 756 N N . ARG A 1 102 ? 1.305 7.001 -18.435 1.00 53.34 102 ARG A N 1
ATOM 757 C CA . ARG A 1 102 ? 0.297 5.969 -18.774 1.00 53.34 102 ARG A CA 1
ATOM 758 C C . ARG A 1 102 ? 0.731 5.019 -19.907 1.00 53.34 102 ARG A C 1
ATOM 760 O O . ARG A 1 102 ? 0.180 3.935 -20.038 1.00 53.34 102 ARG A O 1
ATOM 767 N N . SER A 1 103 ? 1.726 5.410 -20.701 1.00 50.28 103 SER A N 1
ATOM 768 C CA . SER A 1 103 ? 2.305 4.627 -21.801 1.00 50.28 103 SER A CA 1
ATOM 769 C C . SER A 1 103 ? 3.351 3.588 -21.368 1.00 50.28 103 SER A C 1
ATOM 771 O O . SER A 1 103 ? 3.746 2.751 -22.176 1.00 50.28 103 SER A O 1
ATOM 773 N N . SER A 1 104 ? 3.831 3.643 -20.124 1.00 62.41 104 SER A N 1
ATOM 774 C CA . SER A 1 104 ? 4.773 2.671 -19.551 1.00 62.41 104 SER A CA 1
ATOM 775 C C . SER A 1 104 ? 4.102 1.304 -19.336 1.00 62.41 104 SER A C 1
ATOM 777 O O . SER A 1 104 ? 2.877 1.209 -19.406 1.00 62.41 104 SER A O 1
ATOM 779 N N . PRO A 1 105 ? 4.837 0.206 -19.083 1.00 69.00 105 PRO A N 1
ATOM 780 C CA . PRO A 1 105 ? 4.203 -1.070 -18.761 1.00 69.00 105 PRO A CA 1
ATOM 781 C C . PRO A 1 105 ? 3.310 -0.932 -17.519 1.00 69.00 105 PRO A C 1
ATOM 783 O O . PRO A 1 105 ? 3.743 -0.408 -16.492 1.00 69.00 105 PRO A O 1
ATOM 786 N N . HIS A 1 106 ? 2.070 -1.419 -17.621 1.00 82.12 106 HIS A N 1
ATOM 787 C CA . HIS A 1 106 ? 1.090 -1.440 -16.536 1.00 82.12 106 HIS A CA 1
ATOM 788 C C . HIS A 1 106 ? 0.709 -2.876 -16.190 1.00 82.12 106 HIS A C 1
ATOM 790 O O . HIS A 1 106 ? 0.297 -3.637 -17.063 1.00 82.12 106 HIS A O 1
ATOM 796 N N . GLY A 1 107 ? 0.820 -3.237 -14.913 1.00 88.25 107 GLY A N 1
ATOM 797 C CA . GLY A 1 107 ? 0.353 -4.521 -14.390 1.00 88.25 107 GLY A CA 1
ATOM 798 C C . GLY A 1 107 ? -0.906 -4.351 -13.547 1.00 88.25 107 GLY A C 1
ATOM 799 O O . GLY A 1 107 ? -1.004 -3.401 -12.779 1.00 88.25 107 GLY A O 1
ATOM 800 N N . LEU A 1 108 ? -1.871 -5.266 -13.638 1.00 91.50 108 LEU A N 1
ATOM 801 C CA . LEU A 1 108 ? -2.980 -5.313 -12.680 1.00 91.50 108 LEU A CA 1
ATOM 802 C C . LEU A 1 108 ? -2.553 -6.137 -11.466 1.00 91.50 108 LEU A C 1
ATOM 804 O O . LEU A 1 108 ? -2.200 -7.302 -11.608 1.00 91.50 108 LEU A O 1
ATOM 808 N N . VAL A 1 109 ? -2.587 -5.561 -10.267 1.00 93.81 109 VAL A N 1
ATOM 809 C CA . VAL A 1 109 ? -2.234 -6.305 -9.054 1.00 93.81 109 VAL A CA 1
ATOM 810 C C . VAL A 1 109 ? -3.321 -7.330 -8.742 1.00 93.81 109 VAL A C 1
ATOM 812 O O . VAL A 1 109 ? -4.486 -6.982 -8.544 1.00 93.81 109 VAL A O 1
ATOM 815 N N . HIS A 1 110 ? -2.915 -8.592 -8.646 1.00 91.81 110 HIS A N 1
ATOM 816 C CA . HIS A 1 110 ? -3.783 -9.717 -8.296 1.00 91.81 110 HIS A CA 1
ATOM 817 C C . HIS A 1 110 ? -3.711 -10.027 -6.801 1.00 91.81 110 HIS A C 1
ATOM 819 O O . HIS A 1 110 ? -4.721 -10.332 -6.168 1.00 91.81 110 HIS A O 1
ATOM 825 N N . THR A 1 111 ? -2.507 -9.914 -6.234 1.00 93.25 111 THR A N 1
ATOM 826 C CA . THR A 1 111 ? -2.225 -10.295 -4.851 1.00 93.25 111 THR A CA 1
ATOM 827 C C . THR A 1 111 ? -1.262 -9.300 -4.221 1.00 93.25 111 THR A C 1
ATOM 829 O O . THR A 1 111 ? -0.268 -8.912 -4.839 1.00 93.25 111 THR A O 1
ATOM 832 N N . VAL A 1 112 ? -1.535 -8.930 -2.968 1.00 94.44 112 VAL A N 1
ATOM 833 C CA . VAL A 1 112 ? -0.583 -8.225 -2.105 1.00 94.44 112 VAL A CA 1
ATOM 834 C C . VAL A 1 112 ? -0.324 -9.080 -0.874 1.00 94.44 112 VAL A C 1
ATOM 836 O O . VAL A 1 112 ? -1.224 -9.300 -0.062 1.00 94.44 112 VAL A O 1
ATOM 839 N N . ASN A 1 113 ? 0.899 -9.583 -0.733 1.00 93.62 113 ASN A N 1
ATOM 840 C CA . ASN A 1 113 ? 1.307 -10.329 0.453 1.00 93.62 113 ASN A CA 1
ATOM 841 C C . ASN A 1 113 ? 1.897 -9.365 1.487 1.00 93.62 113 ASN A C 1
ATOM 843 O O . ASN A 1 113 ? 2.772 -8.567 1.162 1.00 93.62 113 ASN A O 1
ATOM 847 N N . VAL A 1 114 ? 1.448 -9.476 2.738 1.00 93.25 114 VAL A N 1
ATOM 848 C CA . VAL A 1 114 ? 1.972 -8.699 3.871 1.00 93.25 114 VAL A CA 1
ATOM 849 C C . VAL A 1 114 ? 2.856 -9.610 4.718 1.00 93.25 114 VAL A C 1
ATOM 851 O O . VAL A 1 114 ? 2.356 -10.430 5.493 1.00 93.25 114 VAL A O 1
ATOM 854 N N . VAL A 1 115 ? 4.172 -9.482 4.564 1.00 92.06 115 VAL A N 1
ATOM 855 C CA . VAL A 1 115 ? 5.164 -10.312 5.266 1.00 92.06 115 VAL A CA 1
ATOM 856 C C . VAL A 1 115 ? 5.750 -9.520 6.430 1.00 92.06 115 VAL A C 1
ATOM 858 O O . VAL A 1 115 ? 6.180 -8.386 6.246 1.00 92.06 115 VAL A O 1
ATOM 861 N N . ARG A 1 116 ? 5.757 -10.101 7.634 1.00 88.44 116 ARG A N 1
ATOM 862 C CA . ARG A 1 116 ? 6.424 -9.524 8.810 1.00 88.44 116 ARG A CA 1
ATOM 863 C C . ARG A 1 116 ? 7.787 -10.181 8.963 1.00 88.44 116 ARG A C 1
ATOM 865 O O . ARG A 1 116 ? 7.873 -11.403 8.903 1.00 88.44 116 ARG A O 1
ATOM 872 N N . HIS A 1 117 ? 8.801 -9.367 9.201 1.00 87.25 117 HIS A N 1
ATOM 873 C CA . HIS A 1 117 ? 10.134 -9.828 9.565 1.00 87.25 117 HIS A CA 1
ATOM 874 C C . HIS A 1 117 ? 10.368 -9.637 11.063 1.00 87.25 117 HIS A C 1
ATOM 876 O O . HIS A 1 117 ? 9.764 -8.763 11.695 1.00 87.25 117 HIS A O 1
ATOM 882 N N . ASP A 1 118 ? 11.264 -10.440 11.634 1.00 81.50 118 ASP A N 1
ATOM 883 C CA . ASP A 1 118 ? 11.586 -10.407 13.068 1.00 81.50 118 ASP A CA 1
ATOM 884 C C . ASP A 1 118 ? 12.213 -9.075 13.507 1.00 81.50 118 ASP A C 1
ATOM 886 O O . ASP A 1 118 ? 12.076 -8.659 14.654 1.00 81.50 118 ASP A O 1
ATOM 890 N N . ASN A 1 119 ? 12.826 -8.347 12.568 1.00 80.75 119 ASN A N 1
ATOM 891 C CA . ASN A 1 119 ? 13.375 -7.005 12.780 1.00 80.75 119 ASN A CA 1
ATOM 892 C C . ASN A 1 119 ? 12.305 -5.895 12.869 1.00 80.75 119 ASN A C 1
ATOM 894 O O . ASN A 1 119 ? 12.644 -4.720 12.991 1.00 80.75 119 ASN A O 1
ATOM 898 N N . GLY A 1 120 ? 11.017 -6.242 12.784 1.00 79.44 120 GLY A N 1
ATOM 899 C CA . GLY A 1 120 ? 9.909 -5.294 12.868 1.00 79.44 120 GLY A CA 1
ATOM 900 C C . GLY A 1 120 ? 9.559 -4.590 11.555 1.00 79.44 120 GLY A C 1
ATOM 901 O O . GLY A 1 120 ? 8.624 -3.784 11.558 1.00 79.44 120 GLY A O 1
ATOM 902 N N . LEU A 1 121 ? 10.246 -4.904 10.450 1.00 87.56 121 LEU A N 1
ATOM 903 C CA . LEU A 1 121 ? 9.872 -4.444 9.113 1.00 87.56 121 LEU A CA 1
ATOM 904 C C . LEU A 1 121 ? 8.693 -5.251 8.562 1.00 87.56 121 LEU A C 1
ATOM 906 O O . LEU A 1 121 ? 8.557 -6.460 8.786 1.00 87.56 121 LEU A O 1
ATOM 910 N N . ILE A 1 122 ? 7.850 -4.570 7.795 1.00 90.12 122 ILE A N 1
ATOM 911 C CA . ILE A 1 122 ? 6.744 -5.159 7.046 1.00 90.12 122 ILE A CA 1
ATOM 912 C C . ILE A 1 122 ? 7.056 -5.013 5.564 1.00 90.12 122 ILE A C 1
ATOM 914 O O . ILE A 1 122 ? 7.338 -3.921 5.092 1.00 90.12 122 ILE A O 1
ATOM 918 N N . HIS A 1 123 ? 7.007 -6.106 4.813 1.00 93.25 123 HIS A N 1
ATOM 919 C CA . HIS A 1 123 ? 7.149 -6.067 3.362 1.00 93.25 123 HIS A CA 1
ATOM 920 C C . HIS A 1 123 ? 5.776 -6.223 2.719 1.00 93.25 123 HIS A C 1
ATOM 922 O O . HIS A 1 123 ? 5.089 -7.222 2.958 1.00 93.25 123 HIS A O 1
ATOM 928 N N . LEU A 1 124 ? 5.397 -5.257 1.883 1.00 94.88 124 LEU A N 1
ATOM 929 C CA . LEU A 1 124 ? 4.262 -5.396 0.973 1.00 94.88 124 LEU A CA 1
ATOM 930 C C . LEU A 1 124 ? 4.778 -5.928 -0.356 1.00 94.88 124 LEU A C 1
ATOM 932 O O . LEU A 1 124 ? 5.523 -5.238 -1.045 1.00 94.88 124 LEU A O 1
ATOM 936 N N . VAL A 1 125 ? 4.407 -7.153 -0.714 1.00 94.75 125 VAL A N 1
ATOM 937 C CA . VAL A 1 125 ? 4.818 -7.768 -1.979 1.00 94.75 125 VAL A CA 1
ATOM 938 C C . VAL A 1 125 ? 3.649 -7.724 -2.951 1.00 94.75 125 VAL A C 1
ATOM 940 O O . VAL A 1 125 ? 2.681 -8.468 -2.793 1.00 94.75 125 VAL A O 1
ATOM 943 N N . PHE A 1 126 ? 3.743 -6.848 -3.946 1.00 94.44 126 PHE A N 1
ATOM 944 C CA . PHE A 1 126 ? 2.770 -6.698 -5.024 1.00 94.44 126 PHE A CA 1
ATOM 945 C C . PHE A 1 126 ? 3.073 -7.707 -6.129 1.00 94.44 126 PHE A C 1
ATOM 947 O O . PHE A 1 126 ? 4.219 -7.801 -6.5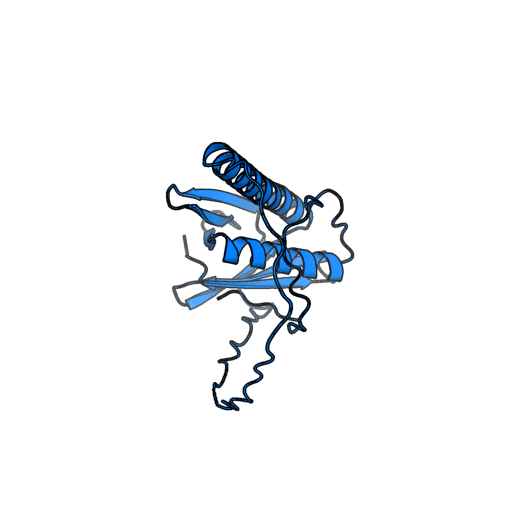73 1.00 94.44 126 PHE A O 1
ATOM 954 N N . ARG A 1 127 ? 2.057 -8.448 -6.583 1.00 93.62 127 ARG A N 1
ATOM 955 C CA . ARG A 1 127 ? 2.163 -9.420 -7.683 1.00 93.62 127 ARG A CA 1
ATOM 956 C C . ARG A 1 127 ? 1.118 -9.123 -8.751 1.00 93.62 127 ARG A C 1
ATOM 958 O O . ARG A 1 127 ? -0.068 -9.012 -8.425 1.00 93.62 127 ARG A O 1
ATOM 965 N N . TRP A 1 128 ? 1.544 -9.007 -10.005 1.00 92.12 128 TRP A N 1
ATOM 966 C CA . TRP A 1 128 ? 0.673 -8.607 -11.120 1.00 92.12 128 TRP A CA 1
ATOM 967 C C . TRP A 1 128 ? 0.755 -9.508 -12.356 1.00 92.12 128 TRP A C 1
ATOM 969 O O . TRP A 1 128 ? -0.090 -9.389 -13.229 1.00 92.12 128 TRP A O 1
ATOM 979 N N . ASP A 1 129 ? 1.699 -10.437 -12.433 1.00 84.94 129 ASP A N 1
ATOM 980 C CA . ASP A 1 129 ? 1.692 -11.517 -13.422 1.00 84.94 129 ASP A CA 1
ATOM 981 C C . ASP A 1 129 ? 2.482 -12.724 -12.865 1.00 84.94 129 ASP A C 1
ATOM 983 O O . ASP A 1 129 ? 2.827 -12.746 -11.676 1.00 84.94 129 ASP A O 1
ATOM 987 N N . ALA A 1 130 ? 2.707 -13.763 -13.677 1.00 75.62 130 ALA A N 1
ATOM 988 C CA . ALA A 1 130 ? 3.409 -14.977 -13.248 1.00 75.62 130 ALA A CA 1
ATOM 989 C C . ALA A 1 130 ? 4.861 -14.716 -12.788 1.00 75.62 130 ALA A C 1
ATOM 991 O O . ALA A 1 130 ? 5.358 -15.425 -11.909 1.00 75.62 130 ALA A O 1
ATOM 992 N N . GLU A 1 131 ? 5.513 -13.682 -13.319 1.00 73.69 131 GLU A N 1
ATOM 993 C CA . GLU A 1 131 ? 6.927 -13.348 -13.096 1.00 73.69 131 GLU A CA 1
ATOM 994 C C . GLU A 1 131 ? 7.117 -11.973 -12.412 1.00 73.69 131 GLU A C 1
ATOM 996 O O . GLU A 1 131 ? 8.141 -11.700 -11.775 1.00 73.69 131 GLU A O 1
ATOM 1001 N N . GLY A 1 132 ? 6.100 -11.119 -12.482 1.00 86.19 132 GLY A N 1
ATOM 1002 C CA . GLY A 1 132 ? 6.048 -9.745 -12.021 1.00 86.19 132 GLY A CA 1
ATOM 1003 C C . GLY A 1 132 ? 5.735 -9.652 -10.536 1.00 86.19 132 GLY A C 1
ATOM 1004 O O . GLY A 1 132 ? 4.590 -9.819 -10.100 1.00 86.19 132 GLY A O 1
ATOM 1005 N N . ALA A 1 133 ? 6.774 -9.358 -9.753 1.00 92.12 133 ALA A N 1
ATOM 1006 C CA . ALA A 1 133 ? 6.652 -9.070 -8.333 1.00 92.12 133 ALA A CA 1
ATOM 1007 C C . ALA A 1 133 ? 7.638 -7.994 -7.862 1.00 92.12 133 ALA A C 1
ATOM 1009 O O . ALA A 1 133 ? 8.840 -8.042 -8.166 1.00 92.12 133 ALA A O 1
ATOM 1010 N N . ALA A 1 134 ? 7.134 -7.077 -7.037 1.00 92.75 134 ALA A N 1
ATOM 1011 C CA . ALA A 1 134 ? 7.914 -6.024 -6.400 1.00 92.75 134 ALA A CA 1
ATOM 1012 C C . ALA A 1 134 ? 7.553 -5.901 -4.914 1.00 92.75 134 ALA A C 1
ATOM 1014 O O . ALA A 1 134 ? 6.388 -6.022 -4.537 1.00 92.75 134 ALA A O 1
ATOM 1015 N N . ALA A 1 135 ? 8.561 -5.692 -4.072 1.00 94.56 135 ALA A N 1
ATOM 1016 C CA . ALA A 1 135 ? 8.430 -5.631 -2.624 1.00 94.56 135 ALA A CA 1
ATOM 1017 C C . ALA A 1 135 ? 8.734 -4.223 -2.109 1.00 94.56 135 ALA A C 1
ATOM 1019 O O . ALA A 1 135 ? 9.800 -3.685 -2.392 1.00 94.56 135 ALA A O 1
ATOM 1020 N N . LEU A 1 136 ? 7.822 -3.656 -1.325 1.00 95.12 136 LEU A N 1
ATOM 1021 C CA . LEU A 1 136 ? 8.005 -2.395 -0.618 1.00 95.12 136 LEU A CA 1
ATOM 1022 C C . LEU A 1 136 ? 8.311 -2.691 0.857 1.00 95.12 136 LEU A C 1
ATOM 1024 O O . LEU A 1 136 ? 7.402 -3.126 1.576 1.00 95.12 136 LEU A O 1
ATOM 1028 N N . PRO A 1 137 ? 9.563 -2.512 1.309 1.00 93.19 137 PRO A N 1
ATOM 1029 C CA . PRO A 1 137 ? 9.894 -2.587 2.721 1.00 93.19 137 PRO A CA 1
ATOM 1030 C C . PRO A 1 137 ? 9.350 -1.349 3.441 1.00 93.19 137 PRO A C 1
ATOM 1032 O O . PRO A 1 137 ? 9.552 -0.221 3.004 1.00 93.19 137 PRO A O 1
ATOM 1035 N N . LEU A 1 138 ? 8.651 -1.564 4.550 1.00 92.12 138 LEU A N 1
ATOM 1036 C CA . LEU A 1 138 ? 8.054 -0.520 5.370 1.00 92.12 138 LEU A CA 1
ATOM 1037 C C . LEU A 1 138 ? 8.457 -0.723 6.825 1.00 92.12 138 LEU A C 1
ATOM 1039 O O . LEU A 1 138 ? 8.170 -1.758 7.433 1.00 92.12 138 LEU A O 1
ATOM 1043 N N . ASP A 1 139 ? 9.079 0.298 7.403 1.00 90.12 139 ASP A N 1
ATOM 1044 C CA . ASP A 1 139 ? 9.105 0.453 8.851 1.00 90.12 139 ASP A CA 1
ATOM 1045 C C . ASP A 1 139 ? 7.761 1.013 9.362 1.00 90.12 139 ASP A C 1
ATOM 1047 O O . ASP A 1 139 ? 6.786 1.169 8.622 1.00 90.12 139 ASP A O 1
ATOM 1051 N N . SER A 1 140 ? 7.678 1.303 10.661 1.00 85.31 140 SER A N 1
ATOM 1052 C CA . SER A 1 140 ? 6.431 1.794 11.266 1.00 85.31 140 SER A CA 1
ATOM 1053 C C . SER A 1 140 ? 6.038 3.201 10.813 1.00 85.31 140 SER A C 1
ATOM 1055 O O . SER A 1 140 ? 4.847 3.473 10.672 1.00 85.31 140 SER A O 1
ATOM 1057 N N . ALA A 1 141 ? 7.012 4.081 10.575 1.00 86.19 141 ALA A N 1
ATOM 1058 C CA . ALA A 1 141 ? 6.755 5.437 10.106 1.00 86.19 141 ALA A CA 1
ATOM 1059 C C . ALA A 1 141 ? 6.345 5.426 8.627 1.00 86.19 141 ALA A C 1
ATOM 1061 O O . ALA A 1 141 ? 5.367 6.073 8.250 1.00 86.19 141 ALA A O 1
ATOM 1062 N N . ALA A 1 142 ? 7.037 4.637 7.804 1.00 87.56 142 ALA A N 1
ATOM 1063 C CA . ALA A 1 142 ? 6.706 4.431 6.401 1.00 87.56 142 ALA A CA 1
ATOM 1064 C C . ALA A 1 142 ? 5.314 3.800 6.237 1.00 87.56 142 ALA A C 1
ATOM 1066 O O . ALA A 1 142 ? 4.533 4.250 5.399 1.00 87.56 142 ALA A O 1
ATOM 1067 N N . LEU A 1 143 ? 4.953 2.823 7.078 1.00 90.06 143 LEU A N 1
ATOM 1068 C CA . LEU A 1 143 ? 3.614 2.233 7.074 1.00 90.06 143 LEU A CA 1
ATOM 1069 C C . LEU A 1 143 ? 2.521 3.266 7.385 1.00 90.06 143 LEU A C 1
ATOM 1071 O O . LEU A 1 143 ? 1.508 3.295 6.687 1.00 90.06 143 LEU A O 1
ATOM 1075 N N . ALA A 1 144 ? 2.721 4.119 8.395 1.00 87.81 144 ALA A N 1
ATOM 1076 C CA . ALA A 1 144 ? 1.770 5.183 8.721 1.00 87.81 144 ALA A CA 1
ATOM 1077 C C . ALA A 1 144 ? 1.587 6.152 7.542 1.00 87.81 144 ALA A C 1
ATOM 1079 O O . ALA A 1 144 ? 0.457 6.411 7.132 1.00 87.81 144 ALA A O 1
ATOM 1080 N N . ARG A 1 145 ? 2.690 6.585 6.915 1.00 88.62 145 ARG A N 1
ATOM 1081 C CA . ARG A 1 145 ? 2.647 7.438 5.715 1.00 88.62 145 ARG A CA 1
ATOM 1082 C C . ARG A 1 145 ? 1.898 6.781 4.560 1.00 88.62 145 ARG A C 1
ATOM 1084 O O . ARG A 1 145 ? 1.081 7.433 3.922 1.00 88.62 145 ARG A O 1
ATOM 1091 N N . VAL A 1 146 ? 2.140 5.495 4.296 1.00 91.06 146 VAL A N 1
ATOM 1092 C CA . VAL A 1 146 ? 1.406 4.752 3.260 1.00 91.06 146 VAL A CA 1
ATOM 1093 C C . VAL A 1 146 ? -0.093 4.752 3.567 1.00 91.06 146 VAL A C 1
ATOM 1095 O O . VAL A 1 146 ? -0.888 5.067 2.683 1.00 91.06 146 VAL A O 1
ATOM 1098 N N . LEU A 1 147 ? -0.496 4.468 4.809 1.00 91.31 147 LEU A N 1
ATOM 1099 C CA . LEU A 1 147 ? -1.907 4.502 5.209 1.00 91.31 147 LEU A CA 1
ATOM 1100 C C . LEU A 1 147 ? -2.546 5.883 5.007 1.00 91.31 147 LEU A C 1
ATOM 1102 O O . LEU A 1 147 ? -3.687 5.946 4.544 1.00 91.31 147 LEU A O 1
ATOM 1106 N N . ASP A 1 148 ? -1.823 6.964 5.302 1.00 89.38 148 ASP A N 1
ATOM 1107 C CA . ASP A 1 148 ? -2.296 8.333 5.071 1.00 89.38 148 ASP A CA 1
ATOM 1108 C C . ASP A 1 148 ? -2.425 8.660 3.581 1.00 89.38 148 ASP A C 1
ATOM 1110 O O . ASP A 1 148 ? -3.443 9.217 3.163 1.00 89.38 148 ASP A O 1
ATOM 1114 N N . ILE A 1 149 ? -1.456 8.250 2.756 1.00 90.88 149 ILE A N 1
ATOM 1115 C CA . ILE A 1 149 ? -1.519 8.410 1.296 1.00 90.88 149 ILE A CA 1
ATOM 1116 C C . ILE A 1 149 ? -2.766 7.709 0.745 1.00 90.88 149 ILE A C 1
ATOM 1118 O O . ILE A 1 149 ? -3.548 8.317 0.011 1.00 90.88 149 ILE A O 1
ATOM 1122 N N . PHE A 1 150 ? -3.000 6.451 1.129 1.00 92.44 150 PHE A N 1
ATOM 1123 C CA . PHE A 1 150 ? -4.200 5.721 0.713 1.00 92.44 150 PHE A CA 1
ATOM 1124 C C . PHE A 1 150 ? -5.478 6.407 1.197 1.00 92.44 150 PHE A C 1
ATOM 1126 O O . PHE A 1 150 ? -6.426 6.540 0.423 1.00 92.44 150 PHE A O 1
ATOM 1133 N N . ARG A 1 151 ? -5.504 6.893 2.441 1.00 90.19 151 ARG A N 1
ATOM 1134 C CA . ARG A 1 151 ? -6.661 7.607 2.992 1.00 90.19 151 ARG A CA 1
ATOM 1135 C C . ARG A 1 151 ? -6.973 8.875 2.201 1.00 90.19 151 ARG A C 1
ATOM 1137 O O . ARG A 1 151 ? -8.138 9.128 1.896 1.00 90.19 151 ARG A O 1
ATOM 1144 N N . LEU A 1 152 ? -5.950 9.649 1.839 1.00 90.25 152 LEU A N 1
ATOM 1145 C CA . LEU A 1 152 ? -6.104 10.842 1.009 1.00 90.25 152 LEU A CA 1
ATOM 1146 C C . LEU A 1 152 ? -6.720 10.486 -0.349 1.00 90.25 152 LEU A C 1
ATOM 1148 O O . LEU A 1 152 ? -7.690 11.119 -0.760 1.00 90.25 152 LEU A O 1
ATOM 1152 N N . ARG A 1 153 ? -6.221 9.433 -1.010 1.00 91.00 153 ARG A N 1
ATOM 1153 C CA . ARG A 1 153 ? -6.753 9.002 -2.314 1.00 91.00 153 ARG A CA 1
ATOM 1154 C C . ARG A 1 153 ? -8.167 8.454 -2.243 1.00 91.00 153 ARG A C 1
ATOM 1156 O O . ARG A 1 153 ? -8.958 8.755 -3.125 1.00 91.00 153 ARG A O 1
ATOM 1163 N N . TYR A 1 154 ? -8.511 7.732 -1.183 1.00 91.12 154 TYR A N 1
ATOM 1164 C CA . TYR A 1 154 ? -9.883 7.275 -0.956 1.00 91.12 154 TYR A CA 1
ATOM 1165 C C . TYR A 1 154 ? -10.860 8.440 -0.822 1.00 91.12 154 TYR A C 1
ATOM 1167 O O . TYR A 1 154 ? -11.933 8.410 -1.419 1.00 91.12 154 TYR A O 1
ATOM 1175 N N . ARG A 1 155 ? -10.469 9.493 -0.092 1.00 89.12 155 ARG A N 1
ATOM 1176 C CA . ARG A 1 155 ? -11.280 10.712 0.016 1.00 89.12 155 ARG A CA 1
ATOM 1177 C C . ARG A 1 155 ? -11.442 11.402 -1.335 1.00 89.12 155 ARG A C 1
ATOM 1179 O O . ARG A 1 155 ? -12.554 11.799 -1.660 1.00 89.12 155 ARG A O 1
ATOM 1186 N N . SER A 1 156 ? -10.369 11.516 -2.119 1.00 85.44 156 SER A N 1
ATOM 1187 C CA . SER A 1 156 ? -10.437 12.077 -3.477 1.00 85.44 156 SER A CA 1
ATOM 1188 C C . SER A 1 156 ? -11.317 11.248 -4.416 1.00 85.44 156 SER A C 1
ATOM 1190 O O . SER A 1 156 ? -11.995 11.820 -5.258 1.00 85.44 156 SER A O 1
ATOM 1192 N N . ALA A 1 157 ? -11.342 9.925 -4.246 1.00 87.31 157 ALA A N 1
ATOM 1193 C CA . ALA A 1 157 ? -12.180 9.009 -5.016 1.00 87.31 157 ALA A CA 1
ATOM 1194 C C . ALA A 1 157 ? -13.651 8.966 -4.553 1.00 87.31 157 ALA A C 1
ATOM 1196 O O . ALA A 1 157 ? -14.473 8.295 -5.169 1.00 87.31 157 ALA A O 1
ATOM 1197 N N . GLY A 1 158 ? -13.998 9.623 -3.438 1.00 86.56 158 GLY A N 1
ATOM 1198 C CA . GLY A 1 158 ? -15.328 9.513 -2.827 1.00 86.56 158 GLY A CA 1
ATOM 1199 C C . GLY A 1 158 ? -15.639 8.118 -2.267 1.00 86.56 158 GLY A C 1
ATOM 1200 O O . GLY A 1 158 ? -16.796 7.797 -1.997 1.00 86.56 158 GLY A O 1
ATOM 1201 N N . TRP A 1 159 ? -14.624 7.271 -2.092 1.00 89.38 159 TRP A N 1
ATOM 1202 C CA . TRP A 1 159 ? -14.787 5.920 -1.570 1.00 89.38 159 TRP A CA 1
ATOM 1203 C C . TRP A 1 159 ? -14.964 5.940 -0.051 1.00 89.38 159 TRP A C 1
ATOM 1205 O O . TRP A 1 159 ? -14.307 6.705 0.659 1.00 89.38 159 TRP A O 1
ATOM 1215 N N . SER A 1 160 ? -15.829 5.062 0.467 1.00 84.94 160 SER A N 1
ATOM 1216 C CA . SER A 1 160 ? -16.071 4.996 1.909 1.00 84.94 160 SER A CA 1
ATOM 1217 C C . SER A 1 160 ? -14.814 4.563 2.665 1.00 84.94 160 SER A C 1
ATOM 1219 O O . SER A 1 160 ? -14.180 3.556 2.341 1.00 84.94 160 SER A O 1
ATOM 1221 N N . THR A 1 161 ? -14.470 5.327 3.701 1.00 82.50 161 THR A N 1
ATOM 1222 C CA . THR A 1 161 ? -13.413 4.984 4.661 1.00 82.50 161 THR A CA 1
ATOM 1223 C C . THR A 1 161 ? -13.950 4.213 5.868 1.00 82.50 161 THR A C 1
ATOM 1225 O O . THR A 1 161 ? -13.169 3.701 6.675 1.00 82.50 161 THR A O 1
ATOM 1228 N N . GLU A 1 162 ? -15.273 4.126 6.003 1.00 79.94 162 GLU A N 1
ATOM 1229 C CA . GLU A 1 162 ? -15.940 3.474 7.125 1.00 79.94 162 GLU A CA 1
ATOM 1230 C C . GLU A 1 162 ? -15.653 1.964 7.121 1.00 79.94 162 GLU A C 1
ATOM 1232 O O . GLU A 1 162 ? -15.763 1.283 6.100 1.00 79.94 162 GLU A O 1
ATOM 1237 N N . GLY A 1 163 ? -15.214 1.430 8.263 1.00 75.44 163 GLY A N 1
ATOM 1238 C CA . GLY A 1 163 ? -14.888 0.007 8.414 1.00 75.44 163 GLY A CA 1
ATOM 1239 C C . GLY A 1 163 ? -13.617 -0.470 7.689 1.00 75.44 163 GLY A C 1
ATOM 1240 O O . GLY A 1 163 ? -13.310 -1.665 7.733 1.00 75.44 163 GLY A O 1
ATOM 1241 N N . VAL A 1 164 ? -12.869 0.424 7.028 1.00 79.00 164 VAL A N 1
ATOM 1242 C CA . VAL A 1 164 ? -11.547 0.129 6.435 1.00 79.00 164 VAL A CA 1
ATOM 1243 C C . VAL A 1 164 ? -10.419 0.634 7.337 1.00 79.00 164 VAL A C 1
ATOM 1245 O O . VAL A 1 164 ? -9.444 -0.084 7.579 1.00 79.00 164 VAL A O 1
ATOM 1248 N N . TRP A 1 165 ? -10.573 1.838 7.890 1.00 77.62 165 TRP A N 1
ATOM 1249 C CA . TRP A 1 165 ? -9.691 2.368 8.926 1.00 77.62 165 TRP A CA 1
ATOM 1250 C C . TRP A 1 165 ? -10.320 2.144 10.298 1.00 77.62 165 TRP A C 1
ATOM 1252 O O . TRP A 1 165 ? -11.501 2.417 10.499 1.00 77.62 165 TRP A O 1
ATOM 1262 N N . VAL A 1 166 ? -9.529 1.646 11.250 1.00 63.66 166 VAL A N 1
ATOM 1263 C CA . VAL A 1 166 ? -9.946 1.599 12.654 1.00 63.66 166 VAL A CA 1
ATOM 1264 C C . VAL A 1 166 ? -10.012 3.043 13.145 1.00 63.66 166 VAL A C 1
ATOM 1266 O O . VAL A 1 166 ? -8.979 3.696 13.292 1.00 63.66 166 VAL A O 1
ATOM 1269 N N . GLU A 1 167 ? -11.216 3.567 13.366 1.00 50.94 167 GLU A N 1
ATOM 1270 C CA . GLU A 1 167 ? -11.398 4.860 14.025 1.00 50.94 167 GLU A CA 1
ATOM 1271 C C . GLU A 1 167 ? -11.013 4.718 15.501 1.00 50.94 167 GLU A C 1
ATOM 1273 O O . GLU A 1 167 ? -11.806 4.354 16.365 1.00 50.94 167 GLU A O 1
ATOM 1278 N N . GLY A 1 168 ? -9.734 4.948 15.782 1.00 44.50 168 GLY A N 1
ATOM 1279 C CA . GLY A 1 168 ? -9.158 4.861 17.114 1.00 44.50 168 GLY A CA 1
ATOM 1280 C C . GLY A 1 168 ? -7.931 5.755 17.197 1.00 44.50 168 GLY A C 1
ATOM 1281 O O . GLY A 1 168 ? -6.924 5.489 16.550 1.00 44.50 168 GLY A O 1
ATOM 1282 N N . LYS A 1 169 ? -8.069 6.845 17.958 1.00 38.88 169 LYS A N 1
ATOM 1283 C CA . LYS A 1 169 ? -7.064 7.853 18.344 1.00 38.88 169 LYS A CA 1
ATOM 1284 C C . LYS A 1 169 ? -5.609 7.376 18.194 1.00 38.88 169 LYS A C 1
ATOM 1286 O O . LYS A 1 169 ? -5.156 6.575 19.002 1.00 38.88 169 LYS A O 1
ATOM 1291 N N . GLY A 1 170 ? -4.854 7.915 17.234 1.00 39.25 170 GLY A N 1
ATOM 1292 C CA . GLY A 1 170 ? -3.404 7.681 17.229 1.00 39.25 170 GLY A CA 1
ATOM 1293 C C . GLY A 1 170 ? -2.644 7.854 15.922 1.00 39.25 170 GLY A C 1
ATOM 1294 O O . GLY A 1 170 ? -1.422 7.783 15.961 1.00 39.25 170 GLY A O 1
ATOM 1295 N N . ILE A 1 171 ? -3.296 8.101 14.784 1.00 45.88 171 ILE A N 1
ATOM 1296 C CA . ILE A 1 171 ? -2.561 8.573 13.604 1.00 45.88 171 ILE A CA 1
ATOM 1297 C C . ILE A 1 171 ? -2.542 10.100 13.701 1.00 45.88 171 ILE A C 1
ATOM 1299 O O . ILE A 1 171 ? -3.622 10.697 13.636 1.00 45.88 171 ILE A O 1
ATOM 1303 N N . PRO A 1 172 ? -1.387 10.749 13.945 1.00 39.81 172 PRO A N 1
ATOM 1304 C CA . PRO A 1 172 ? -1.313 12.196 13.857 1.00 39.81 172 PRO A CA 1
ATOM 1305 C C . PRO A 1 172 ? -1.664 12.563 12.418 1.00 39.81 172 PRO A C 1
ATOM 1307 O O . PRO A 1 172 ? -0.887 12.297 11.506 1.00 39.81 172 PRO A O 1
ATOM 1310 N N . SER A 1 173 ? -2.856 13.127 12.214 1.00 42.62 173 SER A N 1
ATOM 1311 C CA . SER A 1 173 ? -3.191 13.784 10.956 1.00 42.62 173 SER A CA 1
ATOM 1312 C C . SER A 1 173 ? -2.078 14.782 10.658 1.00 42.62 173 SER A C 1
ATOM 1314 O O . SER A 1 173 ? -1.941 15.774 11.375 1.00 42.62 173 SER A O 1
ATOM 1316 N N . LEU A 1 174 ? -1.280 14.524 9.621 1.00 45.62 174 LEU A N 1
ATOM 1317 C CA . LEU A 1 174 ? -0.440 15.553 9.021 1.00 45.62 174 LEU A CA 1
ATOM 1318 C C . LEU A 1 174 ? -1.364 16.502 8.245 1.00 45.62 174 LEU A C 1
ATOM 1320 O O . LEU A 1 174 ? -1.542 16.391 7.034 1.00 45.62 174 LEU A O 1
ATOM 1324 N N . ASP A 1 175 ? -1.999 17.415 8.974 1.00 40.47 175 ASP A N 1
ATOM 1325 C CA . ASP A 1 175 ? -2.614 18.610 8.404 1.00 40.47 175 ASP A CA 1
ATOM 1326 C C . ASP A 1 175 ? -1.489 19.616 8.119 1.00 40.47 175 ASP A C 1
ATOM 1328 O O . ASP A 1 175 ? -1.117 20.424 8.964 1.00 40.47 175 ASP A O 1
ATOM 1332 N N . ALA A 1 176 ? -0.844 19.472 6.961 1.00 40.28 176 ALA A N 1
ATOM 1333 C CA . ALA A 1 176 ? 0.068 20.471 6.411 1.00 40.28 176 ALA A CA 1
ATOM 1334 C C . ALA A 1 176 ? 0.216 20.250 4.898 1.00 40.28 176 ALA A C 1
ATOM 1336 O O . ALA A 1 176 ? 0.994 19.408 4.462 1.00 40.28 176 ALA A O 1
ATOM 1337 N N . GLY A 1 177 ? -0.584 20.995 4.126 1.00 38.06 177 GLY A N 1
ATOM 1338 C CA . GLY A 1 177 ? -0.486 21.258 2.681 1.00 38.06 177 GLY A CA 1
ATOM 1339 C C . GLY A 1 177 ? 0.548 20.468 1.873 1.00 38.06 177 GLY A C 1
ATOM 1340 O O . GLY A 1 177 ? 1.555 21.029 1.450 1.00 38.06 177 GLY A O 1
ATOM 1341 N N . MET A 1 178 ? 0.273 19.190 1.610 1.00 40.81 178 MET A N 1
ATOM 1342 C CA . MET A 1 178 ? 1.115 18.361 0.749 1.00 40.81 178 MET A CA 1
ATOM 1343 C C . MET A 1 178 ? 0.595 18.434 -0.698 1.00 40.81 178 MET A C 1
ATOM 1345 O O . MET A 1 178 ? -0.624 18.379 -0.900 1.00 40.81 178 MET A O 1
ATOM 1349 N N . PRO A 1 179 ? 1.472 18.584 -1.710 1.00 39.97 179 PRO A N 1
ATOM 1350 C CA . PRO A 1 179 ? 1.059 18.672 -3.109 1.00 39.97 179 PRO A CA 1
ATOM 1351 C C . PRO A 1 179 ? 0.291 17.415 -3.548 1.00 39.97 179 PRO A C 1
ATOM 1353 O O . PRO A 1 179 ? 0.439 16.352 -2.936 1.00 39.97 179 PRO A O 1
ATOM 1356 N N . PRO A 1 180 ? -0.501 17.492 -4.636 1.00 48.97 180 PRO A N 1
ATOM 1357 C CA . PRO A 1 180 ? -1.397 16.421 -5.077 1.00 48.97 180 PRO A CA 1
ATOM 1358 C C . PRO A 1 180 ? -0.697 15.106 -5.445 1.00 48.97 180 PRO A C 1
ATOM 1360 O O . PRO A 1 180 ? -1.399 14.149 -5.748 1.00 48.97 180 PRO A O 1
ATOM 1363 N N . ASN A 1 181 ? 0.635 15.018 -5.362 1.00 42.38 181 ASN A N 1
ATOM 1364 C CA . ASN A 1 181 ? 1.462 13.854 -5.659 1.00 42.38 181 ASN A CA 1
ATOM 1365 C C . ASN A 1 181 ? 2.343 13.480 -4.447 1.00 42.38 181 ASN A C 1
ATOM 1367 O O . ASN A 1 181 ? 3.541 13.756 -4.410 1.00 42.38 181 ASN A O 1
ATOM 1371 N N . ALA A 1 182 ? 1.747 12.853 -3.428 1.00 47.19 182 ALA A N 1
ATOM 1372 C CA . ALA A 1 182 ? 2.497 12.363 -2.273 1.00 47.19 182 ALA A CA 1
ATOM 1373 C C . ALA A 1 182 ? 3.41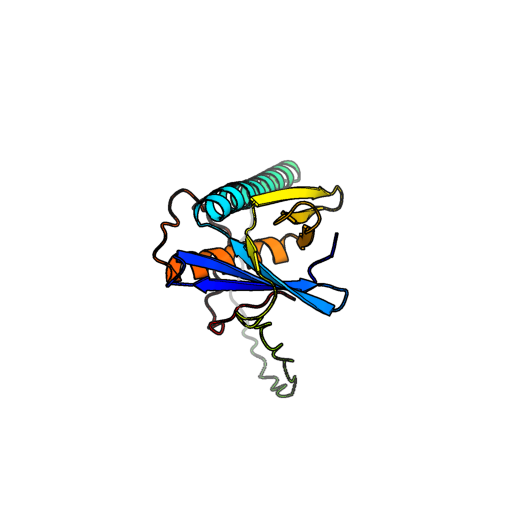8 11.197 -2.683 1.00 47.19 182 ALA A C 1
ATOM 1375 O O . ALA A 1 182 ? 2.956 10.173 -3.192 1.00 47.19 182 ALA A O 1
ATOM 1376 N N . THR A 1 183 ? 4.720 11.381 -2.463 1.00 43.84 183 THR A N 1
ATOM 1377 C CA . THR A 1 183 ? 5.801 10.471 -2.867 1.00 43.84 183 THR A CA 1
ATOM 1378 C C . THR A 1 183 ? 6.515 9.965 -1.616 1.00 43.84 183 THR A C 1
ATOM 1380 O O . THR A 1 183 ? 6.856 10.760 -0.740 1.00 43.84 183 THR A O 1
ATOM 1383 N N . LEU A 1 184 ? 6.692 8.646 -1.494 1.00 46.31 184 LEU A N 1
ATOM 1384 C CA . LEU A 1 184 ? 7.448 8.036 -0.394 1.00 46.31 184 LEU A CA 1
ATOM 1385 C C . LEU A 1 184 ? 8.918 7.834 -0.811 1.00 46.31 184 LEU A C 1
ATOM 1387 O O . LEU A 1 184 ? 9.157 7.281 -1.882 1.00 46.31 184 LEU A O 1
ATOM 1391 N N . HIS A 1 185 ? 9.864 8.262 0.032 1.00 43.47 185 HIS A N 1
ATOM 1392 C CA . HIS A 1 185 ? 11.313 8.036 -0.103 1.00 43.47 185 HIS A CA 1
ATOM 1393 C C . HIS A 1 185 ? 11.807 6.945 0.832 1.00 43.47 185 HIS A C 1
ATOM 1395 O O . HIS A 1 185 ? 11.239 6.858 1.949 1.00 43.47 185 HIS A O 1
#

Radius of gyration: 21.08 Å; Cα contacts (8 Å, |Δi|>4): 245; chains: 1; bounding box: 35×50×68 Å

Mean predicted aligned error: 13.62 Å